Protein AF-A0A1X6WLD9-F1 (afdb_monomer_lite)

Foldseek 3Di:
DQQQPALFLLSLLVVLLVPPPVDPLLNLLSVLLNLLCVVPLC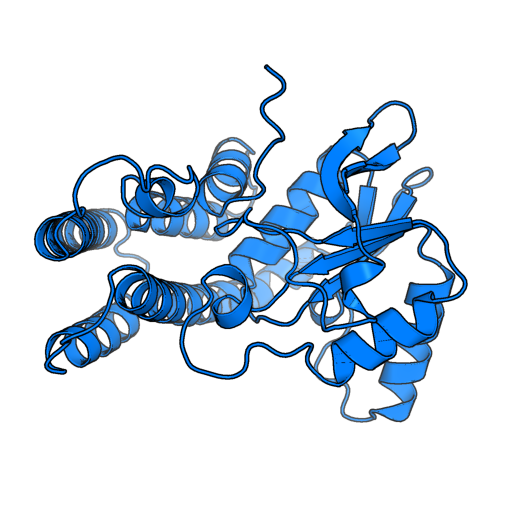VQQVVVVVDPDPDVVNNVVSNVVSVVVSCVVCVVADCPQLVVQVVVLVPPPDPDGSLVVVLSNVVSSQVRSVVSVVVCCVVCVVPCPVQQDQDPPAAEEEEQEDDPRCSSVVSVQVVLVVLSHHYDDCVVHDDPDVDPVVSVVVLLVSLVSHLEYEYEYDSCLLSVHDDDNDRPPVSVVSLVSNVVHQHYAYRRRRDPPDPPPPDPSPVSHFHFRDADSVNNDTDGHD

Structure (mmCIF, N/CA/C/O backbone):
data_AF-A0A1X6WLD9-F1
#
_entry.id   AF-A0A1X6WLD9-F1
#
loop_
_atom_site.group_PDB
_atom_site.id
_atom_site.type_symbol
_atom_site.label_atom_id
_atom_site.label_alt_id
_atom_site.label_comp_id
_atom_site.label_asym_id
_atom_site.label_entity_id
_atom_site.label_seq_id
_atom_site.pdbx_PDB_ins_code
_atom_site.Cartn_x
_atom_site.Cartn_y
_atom_site.Cartn_z
_atom_site.occupancy
_atom_site.B_iso_or_equiv
_atom_site.auth_seq_id
_atom_site.auth_comp_id
_atom_site.auth_asym_id
_atom_site.auth_atom_id
_atom_site.pdbx_PDB_model_num
ATOM 1 N N . MET A 1 1 ? -18.053 -10.495 -17.170 1.00 39.25 1 MET A N 1
ATOM 2 C CA . MET A 1 1 ? -17.352 -11.579 -16.474 1.00 39.25 1 MET A CA 1
ATOM 3 C C . MET A 1 1 ? -15.920 -11.480 -16.943 1.00 39.25 1 MET A C 1
ATOM 5 O O . MET A 1 1 ? -15.678 -11.739 -18.109 1.00 39.25 1 MET A O 1
ATOM 9 N N . ASP A 1 2 ? -15.111 -10.849 -16.103 1.00 34.97 2 ASP A N 1
ATOM 10 C CA . ASP A 1 2 ? -13.647 -10.864 -16.037 1.00 34.97 2 ASP A CA 1
ATOM 11 C C . ASP A 1 2 ? -13.375 -10.009 -14.800 1.00 34.97 2 ASP A C 1
ATOM 13 O O . ASP A 1 2 ? -13.351 -8.776 -14.862 1.00 34.97 2 ASP A O 1
ATOM 17 N N . ASP A 1 3 ? -13.383 -10.674 -13.646 1.00 43.84 3 ASP A N 1
ATOM 18 C CA . ASP A 1 3 ? -13.093 -10.054 -12.360 1.00 43.84 3 ASP A CA 1
ATOM 19 C C . ASP A 1 3 ? -11.607 -9.701 -12.369 1.00 43.84 3 ASP A C 1
ATOM 21 O O . ASP A 1 3 ? -10.757 -10.526 -12.049 1.00 43.84 3 ASP A O 1
ATOM 25 N N . ALA A 1 4 ? -11.285 -8.488 -12.825 1.00 56.94 4 ALA A N 1
ATOM 26 C CA . ALA A 1 4 ? -9.945 -7.941 -12.680 1.00 56.94 4 ALA A CA 1
ATOM 27 C C . ALA A 1 4 ? -9.553 -8.045 -11.202 1.00 56.94 4 ALA A C 1
ATOM 29 O O . ALA A 1 4 ? -10.293 -7.560 -10.337 1.00 56.94 4 ALA A O 1
ATOM 30 N N . GLU A 1 5 ? -8.418 -8.683 -10.910 1.00 66.31 5 GLU A N 1
ATOM 31 C CA . GLU A 1 5 ? -7.946 -8.830 -9.537 1.00 66.31 5 GLU A CA 1
ATOM 32 C C . GLU A 1 5 ? -7.672 -7.439 -8.966 1.00 66.31 5 GLU A C 1
ATOM 34 O O . GLU A 1 5 ? -6.694 -6.763 -9.302 1.00 66.31 5 GLU A O 1
ATOM 39 N N . LYS A 1 6 ? -8.579 -6.969 -8.107 1.00 78.94 6 LYS A N 1
ATOM 40 C CA . LYS A 1 6 ? -8.380 -5.715 -7.396 1.00 78.94 6 LYS A CA 1
ATOM 41 C C . LYS A 1 6 ? -7.266 -5.935 -6.393 1.00 78.94 6 LYS A C 1
ATOM 43 O O . LYS A 1 6 ? -7.397 -6.750 -5.485 1.00 78.94 6 LYS A O 1
ATOM 48 N N . MET A 1 7 ? -6.210 -5.139 -6.511 1.00 89.69 7 MET A N 1
ATOM 49 C CA . MET A 1 7 ? -5.096 -5.110 -5.561 1.00 89.69 7 MET A CA 1
ATOM 50 C C . MET A 1 7 ? -5.521 -4.444 -4.235 1.00 89.69 7 MET A C 1
ATOM 52 O O . MET A 1 7 ? -4.939 -3.439 -3.822 1.00 89.69 7 MET A O 1
ATOM 56 N N . THR A 1 8 ? -6.582 -4.946 -3.594 1.00 91.75 8 THR A N 1
ATOM 57 C CA . THR A 1 8 ? -7.069 -4.496 -2.281 1.00 91.75 8 THR A CA 1
ATOM 58 C C . THR A 1 8 ? -6.087 -4.889 -1.180 1.00 91.75 8 THR A C 1
ATOM 60 O O . THR A 1 8 ? -5.216 -5.746 -1.376 1.00 91.75 8 THR A O 1
ATOM 63 N N . ARG A 1 9 ? -6.211 -4.272 0.003 1.00 93.81 9 ARG A N 1
ATOM 64 C CA . ARG A 1 9 ? -5.417 -4.696 1.165 1.00 93.81 9 ARG A CA 1
ATOM 65 C C . ARG A 1 9 ? -5.783 -6.116 1.560 1.00 93.81 9 ARG A C 1
ATOM 67 O O . ARG A 1 9 ? -4.883 -6.916 1.770 1.00 93.81 9 ARG A O 1
ATOM 74 N N . LEU A 1 10 ? -7.070 -6.448 1.600 1.00 94.31 10 LEU A N 1
ATOM 75 C CA . LEU A 1 10 ? -7.540 -7.789 1.934 1.00 94.31 10 LEU A CA 1
ATOM 76 C C . LEU A 1 10 ? -6.995 -8.854 0.985 1.00 94.31 10 LEU A C 1
ATOM 78 O O . LEU A 1 10 ? -6.517 -9.875 1.471 1.00 94.31 10 LEU A O 1
ATOM 82 N N . PHE A 1 11 ? -6.997 -8.604 -0.328 1.00 93.38 11 PHE A N 1
ATOM 83 C CA . PHE A 1 11 ? -6.429 -9.527 -1.313 1.00 93.38 11 PHE A CA 1
ATOM 84 C C . PHE A 1 11 ? -4.939 -9.769 -1.054 1.00 93.38 11 PHE A C 1
ATOM 86 O O . PHE A 1 11 ? -4.507 -10.909 -0.891 1.00 93.38 11 PHE A O 1
ATOM 93 N N . LEU A 1 12 ? -4.153 -8.694 -0.953 1.00 94.19 12 LEU A N 1
ATOM 94 C CA . LEU A 1 12 ? -2.708 -8.806 -0.762 1.00 94.19 12 LEU A CA 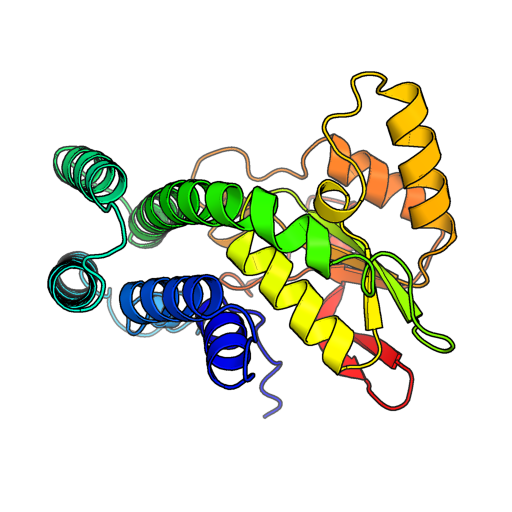1
ATOM 95 C C . LEU A 1 12 ? -2.339 -9.376 0.614 1.00 94.19 12 LEU A C 1
ATOM 97 O O . LEU A 1 12 ? -1.369 -10.121 0.732 1.00 94.19 12 LEU A O 1
ATOM 101 N N . PHE A 1 13 ? -3.094 -9.057 1.665 1.00 95.31 13 PHE A N 1
ATOM 102 C CA . PHE A 1 13 ? -2.838 -9.575 3.009 1.00 95.31 13 PHE A CA 1
ATOM 103 C C . PHE A 1 13 ? -3.230 -11.046 3.125 1.00 95.31 13 PHE A C 1
ATOM 105 O O . PHE A 1 13 ? -2.478 -11.814 3.717 1.00 95.31 13 PHE A O 1
ATOM 112 N N . ASP A 1 14 ? -4.335 -11.469 2.509 1.00 93.94 14 ASP A N 1
ATOM 113 C CA . ASP A 1 14 ? -4.690 -12.887 2.403 1.00 93.94 14 ASP A CA 1
ATOM 114 C C . ASP A 1 14 ? -3.645 -13.665 1.588 1.00 93.94 14 ASP A C 1
ATOM 116 O O . ASP A 1 14 ? -3.174 -14.713 2.031 1.00 93.94 14 ASP A O 1
ATOM 120 N N . PHE A 1 15 ? -3.180 -13.112 0.460 1.00 93.06 15 PHE A N 1
ATOM 121 C CA . PHE A 1 15 ? -2.050 -13.666 -0.292 1.00 93.06 15 PHE A CA 1
ATOM 122 C C . PHE A 1 15 ? -0.818 -13.870 0.604 1.00 93.06 15 PHE A C 1
ATOM 124 O O . PHE A 1 15 ? -0.228 -14.954 0.616 1.00 93.06 15 PHE A O 1
ATOM 131 N N . MET A 1 16 ? -0.458 -12.863 1.404 1.00 92.88 16 MET A N 1
ATOM 132 C CA . MET A 1 16 ? 0.670 -12.955 2.331 1.00 92.88 16 MET A CA 1
ATOM 133 C C . MET A 1 16 ? 0.437 -13.957 3.466 1.00 92.88 16 MET A C 1
ATOM 135 O O . MET A 1 16 ? 1.385 -14.630 3.851 1.00 92.88 16 MET A O 1
ATOM 139 N N . ASN A 1 17 ? -0.789 -14.104 3.971 1.00 90.19 17 ASN A N 1
ATOM 140 C CA . ASN A 1 17 ? -1.122 -15.072 5.024 1.00 90.19 17 ASN A CA 1
ATOM 141 C C . ASN A 1 17 ? -1.107 -16.523 4.521 1.00 90.19 17 ASN A C 1
ATOM 143 O O . ASN A 1 17 ? -0.757 -17.436 5.268 1.00 90.19 17 ASN A O 1
ATOM 147 N N . ARG A 1 18 ? -1.485 -16.753 3.257 1.00 88.94 18 ARG A N 1
ATOM 148 C CA . ARG A 1 18 ? -1.414 -18.078 2.613 1.00 88.94 18 ARG A CA 1
ATOM 149 C C . ARG A 1 18 ? 0.014 -18.460 2.254 1.00 88.94 18 ARG A C 1
ATOM 151 O O . ARG A 1 18 ? 0.359 -19.642 2.230 1.00 88.94 18 ARG A O 1
ATOM 158 N N . ARG A 1 19 ? 0.847 -17.467 1.953 1.00 80.25 19 ARG A N 1
ATOM 159 C CA . ARG A 1 19 ? 2.276 -17.668 1.753 1.00 80.25 19 ARG A CA 1
ATOM 160 C C . ARG A 1 19 ? 2.899 -18.006 3.103 1.00 80.25 19 ARG A C 1
ATOM 162 O O . ARG A 1 19 ? 2.664 -17.328 4.094 1.00 80.25 19 ARG A O 1
ATOM 169 N N . ASN A 1 20 ? 3.722 -19.048 3.150 1.00 64.38 20 ASN A N 1
ATOM 170 C CA . ASN A 1 20 ? 4.448 -19.393 4.368 1.00 64.38 20 ASN A CA 1
ATOM 171 C C . ASN A 1 20 ? 5.572 -18.364 4.592 1.00 64.38 20 ASN A C 1
ATOM 173 O O . ASN A 1 20 ? 6.714 -18.567 4.183 1.00 64.38 20 ASN A O 1
ATOM 177 N N . VAL A 1 21 ? 5.219 -17.191 5.124 1.00 72.50 21 VAL A N 1
ATOM 178 C CA . VAL A 1 21 ? 6.159 -16.104 5.401 1.00 72.50 21 VAL A CA 1
ATOM 179 C C . VAL A 1 21 ? 7.081 -16.564 6.526 1.00 72.50 21 VAL A C 1
ATOM 181 O O . VAL A 1 21 ? 6.651 -16.720 7.663 1.00 72.50 21 VAL A O 1
ATOM 184 N N . ASN A 1 22 ? 8.367 -16.745 6.213 1.00 70.44 22 ASN A N 1
ATOM 185 C CA . ASN A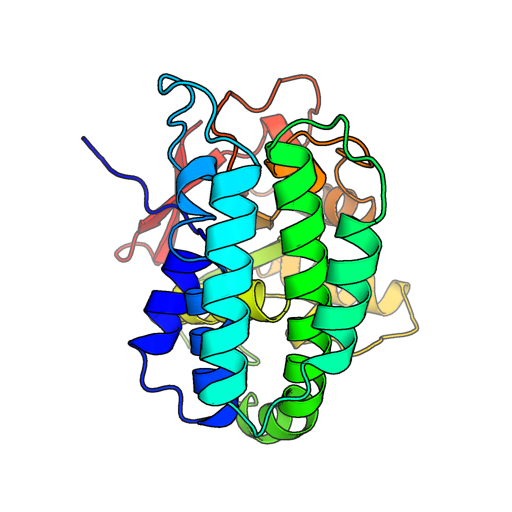 1 22 ? 9.370 -17.256 7.158 1.00 70.44 22 ASN A CA 1
ATOM 186 C C . ASN A 1 22 ? 9.509 -16.411 8.440 1.00 70.44 22 ASN A C 1
ATOM 188 O O . ASN A 1 22 ? 10.006 -16.895 9.452 1.00 70.44 22 ASN A O 1
ATOM 192 N N . ASN A 1 23 ? 9.092 -15.143 8.403 1.00 83.56 23 ASN A N 1
ATOM 193 C CA . ASN A 1 23 ? 9.075 -14.264 9.564 1.00 83.56 23 ASN A CA 1
ATOM 194 C C . ASN A 1 23 ? 7.703 -14.325 10.254 1.00 83.56 23 ASN A C 1
ATOM 196 O O . ASN A 1 23 ? 6.742 -13.702 9.799 1.00 83.56 23 ASN A O 1
ATOM 200 N N . GLU A 1 24 ? 7.636 -15.048 11.374 1.00 87.25 24 GLU A N 1
ATOM 201 C CA . GLU A 1 24 ? 6.406 -15.247 12.151 1.00 87.25 24 GLU A CA 1
ATOM 202 C C . GLU A 1 24 ? 5.768 -13.918 12.589 1.00 87.25 24 GLU A C 1
ATOM 204 O O . GLU A 1 24 ? 4.554 -13.748 12.489 1.00 87.25 24 GLU A O 1
ATOM 209 N N . THR A 1 25 ? 6.561 -12.937 13.031 1.00 90.19 25 THR A N 1
ATOM 210 C CA . THR A 1 25 ? 6.021 -11.638 13.458 1.00 90.19 25 THR A CA 1
ATOM 211 C C . THR A 1 25 ? 5.433 -10.853 12.285 1.00 90.19 25 THR A C 1
ATOM 213 O O . THR A 1 25 ? 4.397 -10.207 12.437 1.00 90.19 25 THR A O 1
ATOM 216 N N . LEU A 1 26 ? 6.043 -10.929 11.099 1.00 90.75 26 LEU A N 1
ATOM 217 C CA . LEU A 1 26 ? 5.488 -10.320 9.891 1.00 90.75 26 LEU A CA 1
ATOM 218 C C . LEU A 1 26 ? 4.185 -11.007 9.462 1.00 90.75 26 LEU A C 1
ATOM 220 O O . LEU A 1 26 ? 3.229 -10.316 9.115 1.00 90.75 26 LEU A O 1
ATOM 224 N N . ALA A 1 27 ? 4.122 -12.340 9.532 1.00 91.31 27 ALA A N 1
ATOM 225 C CA . ALA A 1 27 ? 2.899 -13.096 9.262 1.00 91.31 27 ALA A CA 1
ATOM 226 C C . ALA A 1 27 ? 1.762 -12.676 10.211 1.00 91.31 27 ALA A C 1
ATOM 228 O O . ALA A 1 27 ? 0.661 -12.357 9.765 1.00 91.31 27 ALA A O 1
ATOM 229 N N . LYS A 1 28 ? 2.048 -12.560 11.517 1.00 95.25 28 LYS A N 1
ATOM 230 C CA . LYS A 1 28 ? 1.088 -12.035 12.504 1.00 95.25 28 LYS A CA 1
ATOM 231 C C . LYS A 1 28 ? 0.645 -10.612 12.172 1.00 95.25 28 LYS A C 1
ATOM 233 O O . LYS A 1 28 ? -0.541 -10.314 12.260 1.00 95.25 28 LYS A O 1
ATOM 238 N N . LEU A 1 29 ? 1.560 -9.735 11.749 1.00 95.75 29 LEU A N 1
ATOM 239 C CA . LEU A 1 29 ? 1.220 -8.357 11.384 1.00 95.75 29 LEU A CA 1
ATOM 240 C C . LEU A 1 29 ? 0.249 -8.294 10.190 1.00 95.75 29 LEU A C 1
ATOM 242 O O . LEU A 1 29 ? -0.704 -7.509 10.231 1.00 95.75 29 LEU A O 1
ATOM 246 N N . TYR A 1 30 ? 0.445 -9.130 9.165 1.00 96.19 30 TYR A N 1
ATOM 247 C CA . TYR A 1 30 ? -0.508 -9.271 8.057 1.00 96.19 30 TYR A CA 1
ATOM 248 C C . TYR A 1 30 ? -1.860 -9.797 8.527 1.00 96.19 30 TYR A C 1
ATOM 250 O O . TYR A 1 30 ? -2.893 -9.217 8.189 1.00 96.19 30 TYR A O 1
ATOM 258 N N . GLN A 1 31 ? -1.860 -10.832 9.364 1.00 96.88 31 GLN A N 1
ATOM 259 C CA . GLN A 1 31 ? -3.081 -11.420 9.901 1.00 96.88 31 GLN A CA 1
ATOM 260 C C . GLN A 1 31 ? -3.880 -10.427 10.755 1.00 96.88 31 GLN A C 1
ATOM 262 O O . GLN A 1 31 ? -5.098 -10.331 10.602 1.00 96.88 31 GLN A O 1
ATOM 267 N N . ILE A 1 32 ? -3.217 -9.625 11.594 1.00 98.12 32 ILE A N 1
ATOM 268 C CA . ILE A 1 32 ? -3.868 -8.561 12.371 1.00 98.12 32 ILE A CA 1
ATOM 269 C C . ILE A 1 32 ? -4.522 -7.542 11.433 1.00 98.12 32 ILE A C 1
ATOM 271 O O . ILE A 1 32 ? -5.699 -7.228 11.594 1.00 98.12 32 ILE A O 1
ATOM 275 N N . ASN A 1 33 ? -3.784 -7.035 10.440 1.00 98.25 33 ASN A N 1
ATOM 276 C CA . ASN A 1 33 ? -4.313 -6.034 9.510 1.00 98.25 33 ASN A CA 1
ATOM 277 C C . ASN A 1 33 ? -5.478 -6.574 8.674 1.00 98.25 33 ASN A C 1
ATOM 279 O O . ASN A 1 33 ? -6.453 -5.858 8.467 1.00 98.25 33 ASN A O 1
ATOM 283 N N . TYR A 1 34 ? -5.406 -7.834 8.245 1.00 97.69 34 TYR A N 1
ATOM 284 C CA . TYR A 1 34 ? -6.510 -8.515 7.576 1.00 97.69 34 TYR A CA 1
ATOM 285 C C . TYR A 1 34 ? -7.754 -8.575 8.477 1.00 97.69 34 TYR A C 1
ATOM 287 O O . TYR A 1 34 ? -8.827 -8.128 8.081 1.00 97.69 34 TYR A O 1
ATOM 295 N N . GLN A 1 35 ? -7.611 -9.036 9.726 1.00 97.69 35 GLN A N 1
ATOM 296 C CA . GLN A 1 35 ? -8.731 -9.134 10.672 1.00 97.69 35 GLN A CA 1
ATOM 297 C C . GLN A 1 35 ? -9.338 -7.773 11.045 1.00 97.69 35 GLN A C 1
ATOM 299 O O . GLN A 1 35 ? -10.538 -7.687 11.308 1.00 97.69 35 GLN A O 1
ATOM 304 N N . LEU A 1 36 ? -8.534 -6.707 11.064 1.00 97.88 36 LEU A N 1
ATOM 305 C CA . LEU A 1 36 ? -9.017 -5.345 11.302 1.00 97.88 36 LEU A CA 1
ATOM 306 C C . LEU A 1 36 ? -9.821 -4.770 10.125 1.00 97.88 36 LEU A C 1
ATOM 308 O O . LEU A 1 36 ? -10.564 -3.814 10.339 1.00 97.88 36 LEU A O 1
ATOM 312 N N . LEU A 1 37 ? -9.659 -5.304 8.910 1.00 95.88 37 LEU A N 1
ATOM 313 C CA . LEU A 1 37 ? -10.258 -4.758 7.686 1.00 95.88 37 LEU A CA 1
ATOM 314 C C . LEU A 1 37 ? -11.355 -5.632 7.076 1.00 95.88 37 LEU A C 1
ATOM 316 O O . LEU A 1 37 ? -12.154 -5.108 6.302 1.00 95.88 37 LEU A O 1
ATOM 320 N N . VAL A 1 38 ? -11.400 -6.927 7.399 1.00 93.69 38 VAL A N 1
ATOM 321 C CA . VAL A 1 38 ? -12.399 -7.850 6.844 1.00 93.69 38 VAL A CA 1
ATOM 322 C C . VAL A 1 38 ? -13.809 -7.454 7.287 1.00 93.69 38 VAL A C 1
ATOM 324 O O . VAL A 1 38 ? -14.048 -7.153 8.460 1.00 93.69 38 VAL A O 1
ATOM 327 N N . GLY A 1 39 ? -14.744 -7.424 6.341 1.00 89.62 39 GLY A N 1
ATOM 328 C CA . GLY A 1 39 ? -16.092 -6.883 6.530 1.00 89.62 39 GLY A CA 1
ATOM 329 C C . GLY A 1 39 ? -16.168 -5.350 6.552 1.00 89.62 39 GLY A C 1
ATOM 330 O O . GLY A 1 39 ? -17.245 -4.808 6.801 1.00 89.62 39 GLY A O 1
ATOM 331 N N . ILE A 1 40 ? -15.055 -4.646 6.310 1.00 91.19 40 ILE A N 1
ATOM 332 C CA . ILE A 1 40 ? -14.994 -3.180 6.229 1.00 91.19 40 ILE A CA 1
ATOM 333 C C . ILE A 1 40 ? -14.523 -2.736 4.847 1.00 91.19 40 ILE A C 1
ATOM 335 O O . ILE A 1 40 ? -15.204 -1.931 4.216 1.00 91.19 40 ILE A O 1
ATOM 339 N N . GLU A 1 41 ? -13.361 -3.199 4.377 1.00 90.94 41 GLU A N 1
ATOM 340 C CA . GLU A 1 41 ? -12.779 -2.731 3.109 1.00 90.94 41 GLU A CA 1
ATOM 341 C C . GLU A 1 41 ? -13.667 -3.076 1.900 1.00 90.94 41 GLU A C 1
ATOM 343 O O . GLU A 1 41 ? -13.796 -2.258 0.986 1.00 90.94 41 GLU A O 1
ATOM 348 N N . GLU A 1 42 ? -14.337 -4.227 1.933 1.00 87.12 42 GLU A N 1
ATOM 349 C CA . GLU A 1 42 ? -15.217 -4.748 0.878 1.00 87.12 42 GLU A CA 1
ATOM 350 C C . GLU A 1 42 ? -16.374 -3.788 0.568 1.00 87.12 42 GLU A C 1
ATOM 352 O O . GLU A 1 42 ? -16.740 -3.579 -0.590 1.00 87.12 42 GLU A O 1
ATOM 357 N N . VAL A 1 43 ? -16.887 -3.107 1.603 1.00 83.94 43 VAL A N 1
ATOM 358 C CA . VAL A 1 43 ? -17.929 -2.072 1.480 1.00 83.94 43 VAL A CA 1
ATOM 359 C C . VAL A 1 43 ? -17.479 -0.942 0.544 1.00 83.94 43 VAL A C 1
ATOM 361 O O . VAL A 1 43 ? -18.303 -0.303 -0.116 1.00 83.94 43 VAL A O 1
ATOM 364 N N . PHE A 1 44 ? -16.170 -0.687 0.469 1.00 81.56 44 PHE A N 1
ATOM 365 C CA . PHE A 1 44 ? -15.581 0.393 -0.319 1.00 81.56 44 PHE A CA 1
ATOM 366 C C . PHE A 1 44 ? -14.949 -0.073 -1.635 1.00 81.56 44 PHE A C 1
ATOM 368 O O . PHE A 1 44 ? -14.868 0.744 -2.553 1.00 81.56 44 PHE A O 1
ATOM 375 N N . SER A 1 45 ? -14.497 -1.327 -1.753 1.00 75.88 45 SER A N 1
ATOM 376 C CA . SER A 1 45 ? -13.837 -1.835 -2.967 1.00 75.88 45 SER A CA 1
ATOM 377 C C . SER A 1 45 ? -14.810 -2.267 -4.060 1.00 75.88 45 SER A C 1
ATOM 379 O O . SER A 1 45 ? -14.499 -2.116 -5.239 1.00 75.88 45 SER A O 1
ATOM 381 N N . ASP A 1 46 ? -15.996 -2.768 -3.714 1.00 65.19 46 ASP A N 1
ATOM 382 C CA . ASP A 1 46 ? -16.862 -3.469 -4.677 1.00 65.19 46 ASP A CA 1
ATOM 383 C C . ASP A 1 46 ? -17.871 -2.576 -5.396 1.00 65.19 46 ASP A C 1
ATOM 385 O O . ASP A 1 46 ? -18.784 -3.067 -6.055 1.00 65.19 46 ASP A O 1
ATOM 389 N N . ASN A 1 47 ? -17.713 -1.249 -5.308 1.00 53.88 47 ASN A N 1
ATOM 390 C CA . ASN A 1 47 ? -18.634 -0.296 -5.932 1.00 53.88 47 ASN A CA 1
ATOM 391 C C . ASN A 1 47 ? -20.118 -0.596 -5.618 1.00 53.88 47 ASN A C 1
ATOM 393 O O . ASN A 1 47 ? -21.013 -0.195 -6.363 1.00 53.88 47 ASN A O 1
ATOM 397 N N . LEU A 1 48 ? -20.398 -1.236 -4.474 1.00 45.22 48 LEU A N 1
ATOM 398 C CA . LEU A 1 48 ? -21.732 -1.596 -3.978 1.00 45.22 48 LEU A CA 1
ATOM 399 C C . LEU A 1 48 ? -22.582 -0.368 -3.588 1.00 45.22 48 LEU A C 1
ATOM 401 O O . LEU A 1 48 ? -23.538 -0.484 -2.831 1.00 45.22 48 LEU A O 1
ATOM 405 N N . PHE A 1 49 ? -22.319 0.810 -4.164 1.00 45.53 49 PHE A N 1
ATOM 406 C CA . PHE A 1 49 ? -23.068 2.059 -3.982 1.00 45.53 49 PHE A CA 1
ATOM 407 C C . PHE A 1 49 ? -24.528 2.003 -4.474 1.00 45.53 49 PHE A C 1
ATOM 409 O O . PHE A 1 49 ? -25.219 3.020 -4.445 1.00 45.53 49 PHE A O 1
ATOM 416 N N . ILE A 1 50 ? -25.013 0.831 -4.896 1.00 44.31 50 ILE A N 1
ATOM 417 C CA . ILE A 1 50 ? -26.437 0.561 -5.133 1.00 44.31 50 ILE A CA 1
ATOM 418 C C . ILE A 1 50 ? -27.135 0.071 -3.844 1.00 44.31 50 ILE A C 1
ATOM 420 O O . ILE A 1 50 ? -28.355 0.185 -3.738 1.00 44.31 50 ILE A O 1
ATOM 424 N N . TYR A 1 51 ? -26.398 -0.395 -2.828 1.00 37.84 51 TYR A N 1
ATOM 425 C CA . TYR A 1 51 ? -26.974 -0.756 -1.531 1.00 37.84 51 TYR A CA 1
ATOM 426 C C . TYR A 1 51 ? -27.068 0.460 -0.593 1.00 37.84 51 TYR A C 1
ATOM 428 O O . TYR A 1 51 ? -26.176 1.315 -0.577 1.00 37.84 51 TYR A O 1
ATOM 436 N N . PRO A 1 52 ? -28.174 0.587 0.166 1.00 43.84 52 PRO A N 1
ATOM 437 C CA . PRO A 1 52 ? -28.422 1.733 1.025 1.00 43.84 52 PRO A CA 1
ATOM 438 C C . PRO A 1 52 ? -27.297 1.839 2.052 1.00 43.84 52 PRO A C 1
ATOM 440 O O . PRO A 1 52 ? -26.927 0.832 2.642 1.00 43.84 52 PRO A O 1
ATOM 443 N N . LYS A 1 53 ? -26.755 3.057 2.209 1.00 51.72 53 LYS A N 1
ATOM 444 C CA . LYS A 1 53 ? -25.873 3.518 3.295 1.00 51.72 53 LYS A CA 1
ATOM 445 C C . LYS A 1 53 ? -25.559 2.423 4.325 1.00 51.72 53 LYS A C 1
ATOM 447 O O . LYS A 1 53 ? -26.329 2.263 5.266 1.00 51.72 53 LYS A O 1
ATOM 452 N N . TYR A 1 54 ? -24.422 1.737 4.182 1.00 57.94 54 TYR A N 1
ATOM 453 C CA . TYR A 1 54 ? -23.803 1.081 5.337 1.00 57.94 54 TYR A CA 1
ATOM 454 C C . TYR A 1 54 ? -23.753 2.132 6.443 1.00 57.94 54 TYR A C 1
ATOM 456 O O . TYR A 1 54 ? -23.214 3.222 6.225 1.00 57.94 54 TYR A O 1
ATOM 464 N N . GLU A 1 55 ? -24.416 1.903 7.566 1.00 66.81 55 GLU A N 1
ATOM 465 C CA . GLU A 1 55 ? -24.401 2.903 8.621 1.00 66.81 55 GLU A CA 1
ATOM 466 C C . GLU A 1 55 ? -22.993 2.936 9.218 1.00 66.81 55 GLU A C 1
ATOM 468 O O . GLU A 1 55 ? -22.369 1.892 9.413 1.00 66.81 55 GLU A O 1
ATOM 473 N N . ASP A 1 56 ? -22.466 4.129 9.521 1.00 70.25 56 ASP A N 1
ATOM 474 C CA . ASP A 1 56 ? -21.151 4.245 10.167 1.00 70.25 56 ASP A CA 1
ATOM 475 C C . ASP A 1 56 ? -21.079 3.358 11.425 1.00 70.25 56 ASP A C 1
ATOM 477 O O . ASP A 1 56 ? -20.026 2.800 11.732 1.00 70.25 56 ASP A O 1
ATOM 481 N N . SER A 1 57 ? -22.215 3.179 12.115 1.00 78.12 57 SER A N 1
ATOM 482 C CA . SER A 1 57 ? -22.400 2.297 13.272 1.00 78.12 57 SER A CA 1
ATOM 483 C C . SER A 1 57 ? -21.950 0.854 13.017 1.00 78.12 57 SER A C 1
ATOM 485 O O . SER A 1 57 ? -21.320 0.267 13.895 1.00 78.12 57 SER A O 1
ATOM 487 N N . GLU A 1 58 ? -22.194 0.294 11.831 1.00 83.56 58 GLU A N 1
ATOM 488 C CA . GLU A 1 58 ? -21.809 -1.077 11.480 1.00 83.56 58 GLU A CA 1
ATOM 489 C C . GLU A 1 58 ? -20.302 -1.199 11.251 1.00 83.56 58 GLU A C 1
ATOM 491 O O . GLU A 1 58 ? -19.678 -2.145 11.737 1.00 83.56 58 GLU A O 1
ATOM 496 N N . ILE A 1 59 ? -19.692 -0.217 10.577 1.00 85.88 59 ILE A N 1
ATOM 497 C CA . ILE A 1 59 ? -18.236 -0.177 10.367 1.00 85.88 59 ILE A CA 1
ATOM 498 C C . ILE A 1 59 ? -17.522 -0.024 11.713 1.00 85.88 59 ILE A C 1
ATOM 500 O O . ILE A 1 59 ? -16.561 -0.739 11.996 1.00 85.88 59 ILE A O 1
ATOM 504 N N . ILE A 1 60 ? -18.007 0.892 12.554 1.00 89.38 60 ILE A N 1
ATOM 505 C CA . ILE A 1 60 ? -17.498 1.125 13.910 1.00 89.38 60 ILE A CA 1
ATOM 506 C C . ILE A 1 60 ? -17.582 -0.161 14.729 1.00 89.38 60 ILE A C 1
ATOM 508 O O . ILE A 1 60 ? -16.578 -0.593 15.290 1.00 89.38 60 ILE A O 1
ATOM 512 N N . PHE A 1 61 ? -18.762 -0.782 14.778 1.00 90.94 61 PHE A N 1
ATOM 513 C CA . PHE A 1 61 ? -18.984 -2.001 15.547 1.00 90.94 61 PHE A CA 1
ATOM 514 C C . PHE A 1 61 ? -18.082 -3.142 15.066 1.00 90.94 61 PHE A C 1
ATOM 516 O O . PHE A 1 61 ? -17.463 -3.829 15.881 1.00 90.94 61 PHE A O 1
ATOM 523 N N . THR A 1 62 ? -17.965 -3.315 13.747 1.00 93.12 62 THR A N 1
ATOM 524 C CA . THR A 1 62 ? -17.101 -4.334 13.136 1.00 93.12 62 THR A CA 1
ATOM 525 C C . THR A 1 62 ? -15.643 -4.099 13.514 1.00 93.12 62 THR A C 1
ATOM 527 O O . THR A 1 62 ? -14.984 -5.016 14.004 1.00 93.12 62 THR A O 1
ATOM 530 N N . PHE A 1 6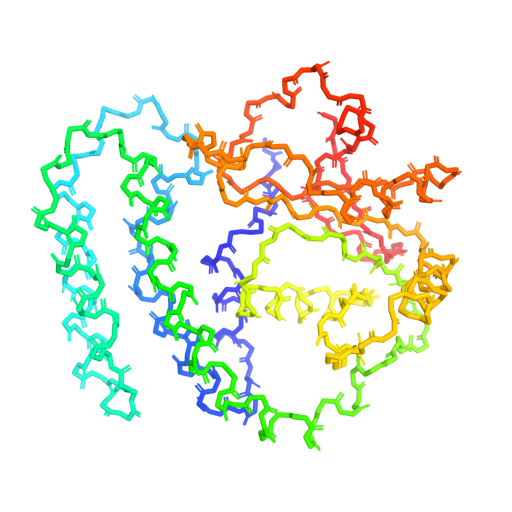3 ? -15.158 -2.860 13.389 1.00 95.06 63 PHE A N 1
ATOM 531 C CA . PHE A 1 63 ? -13.788 -2.515 13.751 1.00 95.06 63 PHE A CA 1
ATOM 532 C C . PHE A 1 63 ? -13.509 -2.723 15.244 1.00 95.06 63 PHE A C 1
ATOM 534 O O . PHE A 1 63 ? -12.502 -3.329 15.594 1.00 95.06 63 PHE A O 1
ATOM 541 N N . GLU A 1 64 ? -14.388 -2.264 16.138 1.00 95.69 64 GLU A N 1
ATOM 542 C CA . GLU A 1 64 ? -14.206 -2.387 17.594 1.00 95.69 64 GLU A CA 1
ATOM 543 C C . GLU A 1 64 ? -14.235 -3.846 18.064 1.00 95.69 64 GLU A C 1
ATOM 545 O O . GLU A 1 64 ? -13.440 -4.249 18.925 1.00 95.69 64 GLU A O 1
ATOM 550 N N . LYS A 1 65 ? -15.098 -4.666 17.455 1.00 97.19 65 LYS A N 1
ATOM 551 C CA . LYS A 1 65 ? -15.129 -6.112 17.684 1.00 97.19 65 LYS A CA 1
ATOM 552 C C . LYS A 1 65 ? -13.828 -6.771 17.222 1.00 97.19 65 LYS A C 1
ATOM 554 O O . LYS A 1 65 ? -13.231 -7.530 17.990 1.00 97.19 65 LYS A O 1
ATOM 559 N N . SER A 1 66 ? -13.370 -6.469 16.006 1.00 97.75 66 SER A N 1
ATOM 560 C CA . SER A 1 66 ? -12.106 -6.993 15.479 1.00 97.75 66 SER A CA 1
ATOM 561 C C . SER A 1 66 ? -10.912 -6.536 16.310 1.00 97.75 66 SER A C 1
ATOM 563 O O . SER A 1 66 ? -10.058 -7.355 16.636 1.00 97.75 66 SER A O 1
ATOM 565 N N . LEU A 1 67 ? -10.878 -5.267 16.727 1.00 97.88 67 LEU A N 1
ATOM 566 C CA . LEU A 1 67 ? -9.817 -4.706 17.558 1.00 97.88 67 LEU A CA 1
ATOM 567 C C . LEU A 1 67 ? -9.724 -5.415 18.914 1.00 97.88 67 LEU A C 1
ATOM 569 O O . LEU A 1 67 ? -8.632 -5.792 19.333 1.00 97.88 67 LEU A O 1
ATOM 573 N N . THR A 1 68 ? -10.859 -5.639 19.582 1.00 98.00 68 THR A N 1
ATOM 574 C CA . THR A 1 68 ? -10.904 -6.409 20.836 1.00 98.00 68 THR A CA 1
ATOM 575 C C . THR A 1 68 ? -10.317 -7.805 20.637 1.00 98.00 68 THR A C 1
ATOM 577 O O . THR A 1 68 ? -9.418 -8.205 21.376 1.00 98.00 68 THR A O 1
ATOM 580 N N . LYS A 1 69 ? -10.749 -8.509 19.584 1.00 98.00 69 LYS A N 1
ATOM 581 C CA . LYS A 1 69 ? -10.277 -9.862 19.274 1.00 98.00 69 LYS A CA 1
ATOM 582 C C . LYS A 1 69 ? -8.769 -9.908 19.001 1.00 98.00 69 LYS A C 1
ATOM 584 O O . LYS A 1 69 ? -8.067 -10.706 19.618 1.00 98.00 69 LYS A O 1
ATOM 589 N N . VAL A 1 70 ? -8.249 -9.056 18.111 1.00 97.88 70 VAL A N 1
ATOM 590 C CA . VAL A 1 70 ? -6.815 -9.089 17.763 1.00 97.88 70 VAL A CA 1
ATOM 591 C C . VAL A 1 70 ? -5.934 -8.717 18.953 1.00 97.88 70 VAL A C 1
ATOM 593 O O . VAL A 1 70 ? -4.848 -9.263 19.094 1.00 97.88 70 VAL A O 1
ATOM 596 N N . LYS A 1 71 ? -6.394 -7.845 19.857 1.00 97.44 71 LYS A N 1
ATOM 597 C CA . LYS A 1 71 ? -5.654 -7.533 21.089 1.00 97.44 71 LYS A CA 1
ATOM 598 C C . LYS A 1 71 ? -5.550 -8.733 22.028 1.00 97.44 71 LYS A C 1
ATOM 600 O O . LYS A 1 71 ? -4.525 -8.914 22.682 1.00 97.44 71 LYS A O 1
ATOM 605 N N . GLU A 1 72 ? -6.611 -9.528 22.128 1.00 96.88 72 GLU A N 1
ATOM 606 C CA . GLU A 1 72 ? -6.618 -10.742 22.947 1.00 96.88 72 GLU A CA 1
ATOM 607 C C . GLU A 1 72 ? -5.732 -11.842 22.349 1.00 96.88 72 GLU A C 1
ATOM 609 O O . GLU A 1 72 ? -5.035 -12.533 23.096 1.00 96.88 72 GLU A O 1
ATOM 614 N N . GLU A 1 73 ? -5.741 -11.975 21.021 1.00 97.75 73 GLU A N 1
ATOM 615 C CA . GLU A 1 73 ? -5.003 -12.995 20.266 1.00 97.75 73 GLU A CA 1
ATOM 616 C C . GLU A 1 73 ? -3.502 -12.662 20.133 1.00 97.75 73 GLU A C 1
ATOM 618 O O . GLU A 1 73 ? -2.660 -13.541 20.316 1.00 97.75 73 GLU A O 1
ATOM 623 N N . TYR A 1 74 ? -3.151 -11.391 19.902 1.00 96.56 74 TYR A N 1
ATOM 624 C CA . TYR A 1 74 ? -1.792 -10.927 19.575 1.00 96.56 74 TYR A CA 1
ATOM 625 C C . TYR A 1 74 ? -1.207 -10.010 20.658 1.00 96.56 74 TYR A C 1
ATOM 627 O O . TYR A 1 74 ? -0.877 -8.846 20.423 1.00 96.56 74 TYR A O 1
ATOM 635 N N . LYS A 1 75 ? -1.079 -10.536 21.880 1.00 94.00 75 LYS A N 1
ATOM 636 C CA . LYS A 1 75 ? -0.615 -9.782 23.066 1.00 94.00 75 LYS A CA 1
ATOM 637 C C . LYS A 1 75 ? 0.825 -9.263 22.968 1.00 94.00 75 LYS A C 1
ATOM 639 O O . LYS A 1 75 ? 1.226 -8.421 23.766 1.00 94.00 75 LYS A O 1
ATOM 644 N N . ASP A 1 76 ? 1.604 -9.786 22.029 1.00 92.62 76 ASP A N 1
ATOM 645 C CA . ASP A 1 76 ? 2.971 -9.373 21.713 1.00 92.62 76 ASP A CA 1
ATOM 646 C C . ASP A 1 76 ? 3.041 -8.044 20.939 1.00 92.62 76 ASP A C 1
ATOM 648 O O . ASP A 1 76 ? 4.111 -7.435 20.858 1.00 92.62 76 ASP A O 1
ATOM 652 N N . PHE A 1 77 ? 1.914 -7.546 20.423 1.00 95.00 77 PHE A N 1
ATOM 653 C CA . PHE A 1 77 ? 1.836 -6.264 19.729 1.00 95.00 77 PHE A CA 1
ATOM 654 C C . PHE A 1 77 ? 1.331 -5.141 20.643 1.00 95.00 77 PHE A C 1
ATOM 656 O O . PHE A 1 77 ? 0.340 -5.271 21.358 1.00 95.00 77 PHE A O 1
ATOM 663 N N . ASP A 1 78 ? 1.986 -3.979 20.569 1.00 94.69 78 ASP A N 1
ATOM 664 C CA . ASP A 1 78 ? 1.523 -2.769 21.252 1.00 94.69 78 ASP A CA 1
ATOM 665 C C . ASP A 1 78 ? 0.455 -2.045 20.419 1.00 94.69 78 ASP A C 1
ATOM 667 O O . ASP A 1 78 ? 0.757 -1.439 19.384 1.00 94.69 78 ASP A O 1
ATOM 671 N N . PHE A 1 79 ? -0.791 -2.083 20.891 1.00 97.06 79 PHE A N 1
ATOM 672 C CA . PHE A 1 79 ? -1.943 -1.416 20.277 1.00 97.06 79 PHE A CA 1
ATOM 673 C C . PHE A 1 79 ? -2.214 -0.011 20.831 1.00 97.06 79 PHE A C 1
ATOM 675 O O . PHE A 1 79 ? -3.069 0.692 20.293 1.00 97.06 79 PHE A O 1
ATOM 682 N N . SER A 1 80 ? -1.465 0.453 21.838 1.00 95.12 80 SER A N 1
ATOM 683 C CA . SER A 1 80 ? -1.772 1.686 22.582 1.00 95.12 80 SER A CA 1
ATOM 684 C C . SER A 1 80 ? -1.910 2.911 21.673 1.00 95.12 80 SER A C 1
ATOM 686 O O . SER A 1 80 ? -2.811 3.735 21.843 1.00 95.12 80 SER A O 1
ATOM 688 N N . ASN A 1 81 ? -1.035 3.038 20.668 1.00 94.88 81 ASN A N 1
ATOM 689 C CA . ASN A 1 81 ? -1.097 4.153 19.720 1.00 94.88 81 ASN A CA 1
ATOM 690 C C . ASN A 1 81 ? -2.300 4.050 18.765 1.00 94.88 81 ASN A C 1
ATOM 692 O O . ASN A 1 81 ? -2.912 5.068 18.440 1.00 94.88 81 ASN A O 1
ATOM 696 N N . LEU A 1 82 ? -2.657 2.837 18.333 1.00 96.94 82 LEU A N 1
ATOM 697 C CA . LEU A 1 82 ? -3.837 2.609 17.498 1.00 96.94 82 LEU A CA 1
ATOM 698 C C . LEU A 1 82 ? -5.103 2.985 18.272 1.00 96.94 82 LEU A C 1
ATOM 700 O O . LEU A 1 82 ? -5.898 3.782 17.779 1.00 96.94 82 LEU A O 1
ATOM 704 N N . GLU A 1 83 ? -5.240 2.508 19.511 1.00 96.62 83 GLU A N 1
ATOM 705 C CA . GLU A 1 83 ? -6.389 2.801 20.377 1.00 96.62 83 GLU A CA 1
ATOM 706 C C . GLU A 1 83 ? -6.521 4.289 20.689 1.00 96.62 83 GLU A C 1
ATOM 708 O O . GLU A 1 83 ? -7.610 4.858 20.589 1.00 96.62 83 GLU A O 1
ATOM 713 N N . LYS A 1 84 ? -5.406 4.945 21.024 1.00 96.38 84 LYS A N 1
ATOM 714 C CA . LYS A 1 84 ? -5.378 6.383 21.304 1.00 96.38 84 LYS A CA 1
ATOM 715 C C . LYS A 1 84 ? -5.840 7.201 20.098 1.00 96.38 84 LYS A C 1
ATOM 717 O O . LYS A 1 84 ? -6.669 8.099 20.248 1.00 96.38 84 LYS A O 1
ATOM 722 N N . ASN A 1 85 ? -5.314 6.907 18.908 1.00 95.44 85 ASN A N 1
ATOM 723 C CA . ASN A 1 85 ? -5.664 7.649 17.695 1.00 95.44 85 ASN A CA 1
ATOM 724 C C . ASN A 1 85 ? -7.092 7.341 17.234 1.00 95.44 85 ASN A C 1
ATOM 726 O O . ASN A 1 85 ? -7.802 8.260 16.823 1.00 95.44 85 ASN A O 1
ATOM 730 N N . TYR A 1 86 ? -7.534 6.089 17.366 1.00 94.56 86 TYR A N 1
ATOM 731 C CA . TYR A 1 86 ? -8.917 5.696 17.111 1.00 94.56 86 TYR A CA 1
ATOM 732 C C . TYR A 1 86 ? -9.888 6.413 18.057 1.00 94.56 86 TYR A C 1
ATOM 734 O O . TYR A 1 86 ? -10.823 7.059 17.594 1.00 94.56 86 TYR A O 1
ATOM 742 N N . SER A 1 87 ? -9.625 6.413 19.366 1.00 92.56 87 SER A N 1
ATOM 743 C CA . SER A 1 87 ? -10.470 7.097 20.358 1.00 92.56 87 SER A CA 1
ATOM 744 C C . SER A 1 87 ? -10.555 8.599 20.090 1.00 92.56 87 SER A C 1
ATOM 746 O O . SER A 1 87 ? -11.633 9.186 20.157 1.00 92.56 87 SER A O 1
ATOM 748 N N . LYS A 1 88 ? -9.430 9.224 19.714 1.00 92.25 88 LYS A N 1
ATOM 749 C CA . LYS A 1 88 ? -9.409 10.630 19.298 1.00 92.25 88 LYS A CA 1
ATOM 750 C C . LYS A 1 88 ? -10.292 10.864 18.071 1.00 92.25 88 LYS A C 1
ATOM 752 O O . LYS A 1 88 ? -11.089 11.791 18.082 1.00 92.25 88 LYS A O 1
ATOM 757 N N . MET A 1 89 ? -10.181 10.015 17.047 1.00 89.88 89 MET A N 1
ATOM 758 C CA . MET A 1 89 ? -11.036 10.086 15.859 1.00 89.88 89 MET A CA 1
ATOM 759 C C . MET A 1 89 ? -12.521 9.943 16.219 1.00 89.88 89 MET A C 1
ATOM 761 O O . MET A 1 89 ? -13.342 10.658 15.658 1.00 89.88 89 MET A O 1
ATOM 765 N N . ARG A 1 90 ? -12.870 9.049 17.151 1.00 86.62 90 ARG A N 1
ATOM 766 C CA . ARG A 1 90 ? -14.256 8.826 17.601 1.00 86.62 90 ARG A CA 1
ATOM 767 C C . ARG A 1 90 ? -14.827 9.995 18.405 1.00 86.62 90 ARG A C 1
ATOM 769 O O . ARG A 1 90 ? -16.030 10.218 18.345 1.00 86.62 90 ARG A O 1
ATOM 776 N N . GLY A 1 91 ? -13.983 10.718 19.142 1.00 80.12 91 GLY A N 1
ATOM 777 C CA . GLY A 1 91 ? -14.376 11.901 19.914 1.00 80.12 91 GLY A CA 1
ATOM 778 C C . GLY A 1 91 ? -14.574 13.169 19.076 1.00 80.12 91 GLY A C 1
ATOM 779 O O . GLY A 1 91 ? -15.149 14.137 19.566 1.00 80.12 91 GLY A O 1
ATOM 780 N N . GLU A 1 92 ? -14.111 13.189 17.824 1.00 79.50 92 GLU A N 1
ATOM 781 C CA . GLU A 1 92 ? -14.446 14.250 16.873 1.00 79.50 92 GLU A CA 1
ATOM 782 C C . GLU A 1 92 ? -15.901 14.033 16.402 1.00 79.50 92 GLU A C 1
ATOM 784 O O . GLU A 1 92 ? -16.249 12.936 15.974 1.00 79.50 92 GLU A O 1
ATOM 789 N N . GLU A 1 93 ? -16.780 15.044 16.479 1.00 58.00 93 GLU A N 1
ATOM 790 C CA . GLU A 1 93 ? -18.149 14.952 15.935 1.00 58.00 93 GLU A CA 1
ATOM 791 C C . GLU A 1 93 ? -18.097 14.757 14.408 1.00 58.00 93 GLU A C 1
ATOM 793 O O . GLU A 1 93 ? -17.997 15.706 13.626 1.00 58.00 93 GLU A O 1
ATOM 798 N N . ILE A 1 94 ? -18.131 13.506 13.953 1.00 57.34 94 ILE A N 1
ATOM 799 C CA . ILE A 1 94 ? -18.028 13.170 12.533 1.00 57.34 94 ILE A CA 1
ATOM 800 C C . ILE A 1 94 ? -19.422 13.297 11.892 1.00 57.34 94 ILE A C 1
ATOM 802 O O . ILE A 1 94 ? -20.173 12.336 11.788 1.00 57.34 94 ILE A O 1
ATOM 806 N N . LYS A 1 95 ? -19.774 14.500 11.410 1.00 55.19 95 LYS A N 1
ATOM 807 C CA . LYS A 1 95 ? -20.769 14.679 10.327 1.00 55.19 95 LYS A CA 1
ATOM 808 C C . LYS A 1 95 ? -20.086 14.454 8.978 1.00 55.19 95 LYS A C 1
ATOM 810 O O . LYS A 1 95 ? -19.885 15.409 8.225 1.00 55.19 95 LYS A O 1
ATOM 815 N N . ILE A 1 96 ? -19.614 13.245 8.692 1.00 61.28 96 ILE A N 1
ATOM 816 C CA . ILE A 1 96 ? -18.783 13.026 7.501 1.00 61.28 96 ILE A CA 1
ATOM 817 C C . ILE A 1 96 ? -19.221 11.771 6.758 1.00 61.28 96 ILE A C 1
ATOM 819 O O . ILE A 1 96 ? -19.825 10.882 7.333 1.00 61.28 96 ILE A O 1
ATOM 823 N N . SER A 1 97 ? -18.982 11.736 5.447 1.00 73.56 97 SER A N 1
ATOM 824 C CA . SER A 1 97 ? -19.298 10.577 4.618 1.00 73.56 97 SER A CA 1
ATOM 825 C C . SER A 1 97 ? -18.497 9.344 5.045 1.00 73.56 97 SER A C 1
ATOM 827 O O . SER A 1 97 ? -17.331 9.464 5.432 1.00 73.56 97 SER A O 1
ATOM 829 N N . ASN A 1 98 ? -19.070 8.155 4.850 1.00 79.06 98 ASN A N 1
ATOM 830 C CA . ASN A 1 98 ? -18.431 6.872 5.162 1.00 79.06 98 ASN A CA 1
ATOM 831 C C . ASN A 1 98 ? -17.023 6.750 4.549 1.00 79.06 98 ASN A C 1
ATOM 833 O O . ASN A 1 98 ? -16.105 6.236 5.179 1.00 79.06 98 ASN A O 1
ATOM 837 N N . LYS A 1 99 ? -16.808 7.290 3.334 1.00 81.19 99 LYS A N 1
ATOM 838 C CA . LYS A 1 99 ? -15.485 7.305 2.671 1.00 81.19 99 LYS A CA 1
ATOM 839 C C . LYS A 1 99 ? -14.436 8.064 3.477 1.00 81.19 99 LYS A C 1
ATOM 841 O O . LYS A 1 99 ? -13.267 7.688 3.496 1.00 81.19 99 LYS A O 1
ATOM 846 N N . TYR A 1 100 ? -14.832 9.155 4.123 1.00 82.62 100 TYR A N 1
ATOM 847 C CA . TYR A 1 100 ? -13.925 9.932 4.953 1.00 82.62 100 TYR A CA 1
ATOM 848 C C . TYR A 1 100 ? -13.634 9.234 6.278 1.00 82.62 100 TYR A C 1
ATOM 850 O O . TYR A 1 100 ? -12.475 9.218 6.697 1.00 82.62 100 TYR A O 1
ATOM 858 N N . PHE A 1 101 ? -14.657 8.647 6.909 1.00 85.62 101 PHE A N 1
ATOM 859 C CA . PHE A 1 101 ? -14.470 7.818 8.098 1.00 85.62 101 PHE A CA 1
ATOM 860 C C . PHE A 1 101 ? -13.479 6.685 7.804 1.00 85.62 101 PHE A C 1
ATOM 862 O O . PHE A 1 101 ? -12.452 6.578 8.472 1.00 85.62 101 PHE A O 1
ATOM 869 N N . PHE A 1 102 ? -13.712 5.931 6.728 1.00 88.62 102 PHE A N 1
ATOM 870 C CA . PHE A 1 102 ? -12.834 4.850 6.292 1.00 88.62 102 PHE A CA 1
ATOM 871 C C . PHE A 1 102 ? -11.413 5.326 5.972 1.00 88.62 102 PHE A C 1
ATOM 873 O O . PHE A 1 102 ? -10.449 4.737 6.449 1.00 88.62 102 PHE A O 1
ATOM 880 N N . ASN A 1 103 ? -11.248 6.445 5.256 1.00 89.69 103 ASN A N 1
ATOM 881 C CA . ASN A 1 103 ? -9.923 7.019 4.994 1.00 89.69 103 ASN A CA 1
ATOM 882 C C . ASN A 1 103 ? -9.172 7.387 6.286 1.00 89.69 103 ASN A C 1
ATOM 884 O O . ASN A 1 103 ? -7.959 7.187 6.374 1.00 89.69 103 ASN A O 1
ATOM 888 N N . LYS A 1 104 ? -9.861 7.945 7.292 1.00 90.75 104 LYS A N 1
ATOM 889 C CA . LYS A 1 104 ? -9.247 8.231 8.598 1.00 90.75 104 LYS A CA 1
ATOM 890 C C . LYS A 1 104 ? -8.877 6.941 9.329 1.00 90.75 104 LYS A C 1
ATOM 892 O O . LYS A 1 104 ? -7.753 6.844 9.815 1.00 90.75 104 LYS A O 1
ATOM 897 N N . LEU A 1 105 ? -9.781 5.963 9.358 1.00 93.12 105 LEU A N 1
ATOM 898 C CA . LEU A 1 105 ? -9.551 4.666 9.986 1.00 93.12 105 LEU A CA 1
ATOM 899 C C . LEU A 1 105 ? -8.344 3.950 9.364 1.00 93.12 105 LEU A C 1
ATOM 901 O O . LEU A 1 105 ? -7.420 3.577 10.084 1.00 93.12 105 LEU A O 1
ATOM 905 N N . LEU A 1 106 ? -8.293 3.857 8.032 1.00 93.94 106 LEU A N 1
ATOM 906 C CA . LEU A 1 106 ? -7.161 3.287 7.303 1.00 93.94 106 LEU A CA 1
ATOM 907 C C . LEU A 1 106 ? -5.850 3.983 7.659 1.00 93.94 106 LEU A C 1
ATOM 909 O O . LEU A 1 106 ? -4.872 3.312 7.963 1.00 93.94 106 LEU A O 1
ATOM 913 N N . LYS A 1 107 ? -5.814 5.319 7.692 1.00 93.69 107 LYS A N 1
ATOM 914 C CA . LYS A 1 107 ? -4.595 6.051 8.075 1.00 93.69 107 LYS A CA 1
ATOM 915 C C . LYS A 1 107 ? -4.126 5.728 9.491 1.00 93.69 107 LYS A C 1
ATOM 917 O O . LYS A 1 107 ? -2.920 5.707 9.723 1.00 93.69 107 LYS A O 1
ATOM 922 N N . ILE A 1 108 ? -5.046 5.492 10.427 1.00 96.06 108 ILE A N 1
ATOM 923 C CA . ILE A 1 108 ? -4.712 5.092 11.800 1.00 96.06 108 ILE A CA 1
ATOM 924 C C . ILE A 1 108 ? -4.103 3.688 11.806 1.00 96.06 108 ILE A C 1
ATOM 926 O O . ILE A 1 108 ? -3.034 3.502 12.390 1.00 96.06 108 ILE A O 1
ATOM 930 N N . ILE A 1 109 ? -4.742 2.737 11.118 1.00 97.50 109 ILE A N 1
ATOM 931 C CA . ILE A 1 109 ? -4.249 1.359 10.982 1.00 97.50 109 ILE A CA 1
ATOM 932 C C . ILE A 1 109 ? -2.863 1.364 10.332 1.00 97.50 109 ILE A C 1
ATOM 934 O O . ILE A 1 109 ? -1.927 0.803 10.884 1.00 97.50 109 ILE A O 1
ATOM 938 N N . ILE A 1 110 ? -2.692 2.085 9.226 1.00 96.12 110 ILE A N 1
ATOM 939 C CA . ILE A 1 110 ? -1.440 2.145 8.460 1.00 96.12 110 ILE A CA 1
ATOM 940 C C . ILE A 1 110 ? -0.334 2.821 9.267 1.00 96.12 110 ILE A C 1
ATOM 942 O O . ILE A 1 110 ? 0.795 2.336 9.301 1.00 96.12 110 ILE A O 1
ATOM 946 N N . SER A 1 111 ? -0.648 3.896 9.997 1.00 96.19 111 SER A N 1
ATOM 947 C CA . SER A 1 111 ? 0.319 4.522 10.900 1.00 96.19 111 SER A CA 1
ATOM 948 C C . SER A 1 111 ? 0.788 3.560 11.990 1.00 96.19 111 SER A C 1
ATOM 950 O O . SER A 1 111 ? 1.969 3.580 12.337 1.00 96.19 111 SER A O 1
ATOM 952 N N . TRP A 1 112 ? -0.110 2.754 12.555 1.00 97.50 112 TRP A N 1
ATOM 953 C CA . TRP A 1 112 ? 0.257 1.738 13.537 1.00 97.50 112 TRP A CA 1
ATOM 954 C C . TRP A 1 112 ? 1.081 0.618 12.893 1.00 97.50 112 TRP A C 1
ATOM 956 O O . TRP A 1 112 ? 2.159 0.297 13.392 1.00 97.50 112 TRP A O 1
ATOM 966 N N . SER A 1 113 ? 0.641 0.099 11.749 1.00 96.19 113 SER A N 1
ATOM 967 C CA . SER A 1 113 ? 1.314 -0.972 11.015 1.00 96.19 113 SER A CA 1
ATOM 968 C C . SER A 1 113 ? 2.716 -0.581 10.585 1.00 96.19 113 SER A C 1
ATOM 970 O O . SER A 1 113 ? 3.629 -1.369 10.782 1.00 96.19 113 SER A O 1
ATOM 972 N N . ASN A 1 114 ? 2.939 0.649 10.117 1.00 94.25 114 ASN A N 1
ATOM 973 C CA . ASN A 1 114 ? 4.279 1.134 9.786 1.00 94.25 114 ASN A CA 1
ATOM 974 C C . ASN A 1 114 ? 5.199 1.196 11.014 1.00 94.25 114 ASN A C 1
ATOM 976 O O . ASN A 1 114 ? 6.387 0.908 10.897 1.00 94.25 114 ASN A O 1
ATOM 980 N N . ILE A 1 115 ? 4.682 1.541 12.201 1.00 93.38 115 ILE A N 1
ATOM 981 C CA . ILE A 1 115 ? 5.481 1.508 13.439 1.00 93.38 115 ILE A CA 1
ATOM 982 C C . ILE A 1 115 ? 5.915 0.074 13.745 1.00 93.38 115 ILE A C 1
ATOM 984 O O . ILE A 1 115 ? 7.081 -0.140 14.074 1.00 93.38 115 ILE A O 1
ATOM 988 N N . GLN A 1 116 ? 5.009 -0.901 13.632 1.00 93.12 116 GLN A N 1
ATOM 989 C CA . GLN A 1 116 ? 5.360 -2.305 13.865 1.00 93.12 116 GLN A CA 1
ATOM 990 C C . GLN A 1 116 ? 6.299 -2.828 12.773 1.00 93.12 116 GLN A C 1
ATOM 992 O O . GLN A 1 116 ? 7.325 -3.421 13.084 1.00 93.12 116 GLN A O 1
ATOM 997 N N . PHE A 1 117 ? 6.013 -2.529 11.507 1.00 90.25 117 PHE A N 1
ATOM 998 C CA . PHE A 1 117 ? 6.813 -2.931 10.355 1.00 90.25 117 PHE A CA 1
ATOM 999 C C . PHE A 1 117 ? 8.245 -2.399 10.432 1.00 90.25 117 PHE A C 1
ATOM 1001 O O . PHE A 1 117 ? 9.183 -3.155 10.218 1.00 90.25 117 PHE A O 1
ATOM 1008 N N . ASN A 1 118 ? 8.449 -1.140 10.828 1.00 87.25 118 ASN A N 1
ATOM 1009 C CA . ASN A 1 118 ? 9.793 -0.572 10.977 1.00 87.25 118 ASN A CA 1
ATOM 1010 C C . ASN A 1 118 ? 10.607 -1.259 12.085 1.00 87.25 118 ASN A C 1
ATOM 1012 O O . ASN A 1 118 ? 11.820 -1.407 11.948 1.00 87.25 118 ASN A O 1
ATOM 1016 N N . LYS A 1 119 ? 9.962 -1.718 13.170 1.00 85.94 119 LYS A N 1
ATOM 1017 C CA . LYS A 1 119 ? 10.638 -2.545 14.189 1.00 85.94 119 LYS A CA 1
ATOM 1018 C C . LYS A 1 119 ? 11.089 -3.887 13.605 1.00 85.94 119 LYS A C 1
ATOM 1020 O O . LYS A 1 119 ? 12.113 -4.411 14.027 1.00 85.94 119 LYS A O 1
ATOM 1025 N N . LEU A 1 120 ? 10.343 -4.423 12.635 1.00 79.75 120 LEU A N 1
ATOM 1026 C CA . LEU A 1 120 ? 10.685 -5.656 11.923 1.00 79.75 120 LEU A CA 1
ATOM 1027 C C . LEU A 1 120 ? 11.751 -5.441 10.850 1.00 79.75 120 LEU A C 1
ATOM 1029 O O . LEU A 1 120 ? 12.618 -6.293 10.714 1.00 79.75 120 LEU A O 1
ATOM 1033 N N . GLN A 1 121 ? 11.723 -4.327 10.111 1.00 67.94 121 GLN A N 1
ATOM 1034 C CA . GLN A 1 121 ? 12.686 -4.016 9.044 1.00 67.94 121 GLN A CA 1
ATOM 1035 C C . GLN A 1 121 ? 14.137 -4.065 9.510 1.00 67.94 121 GLN A C 1
ATOM 1037 O O . GLN A 1 121 ? 14.987 -4.568 8.780 1.00 67.94 121 GLN A O 1
ATOM 1042 N N . ILE A 1 122 ? 14.404 -3.612 10.739 1.00 55.84 122 ILE A N 1
ATOM 1043 C CA . ILE A 1 122 ? 15.732 -3.715 11.359 1.00 55.84 122 ILE A CA 1
ATOM 1044 C C . ILE A 1 122 ? 16.231 -5.173 11.352 1.00 55.84 122 ILE A C 1
ATOM 1046 O O . ILE A 1 122 ? 17.416 -5.393 11.153 1.00 55.84 122 ILE A O 1
ATOM 1050 N N . ASN A 1 123 ? 15.328 -6.152 11.476 1.00 50.16 123 ASN A N 1
ATOM 1051 C CA . ASN A 1 123 ? 15.631 -7.588 11.451 1.00 50.16 123 ASN A CA 1
ATOM 1052 C C . ASN A 1 123 ? 15.448 -8.233 10.061 1.00 50.16 123 ASN A C 1
ATOM 1054 O O . ASN A 1 123 ? 15.997 -9.295 9.790 1.00 50.16 123 ASN A O 1
ATOM 1058 N N . ILE A 1 124 ? 14.635 -7.633 9.185 1.00 53.44 124 ILE A N 1
ATOM 1059 C CA . ILE A 1 124 ? 14.324 -8.146 7.843 1.00 53.44 124 ILE A CA 1
ATOM 1060 C C . ILE A 1 124 ? 15.430 -7.771 6.834 1.00 53.44 124 ILE A C 1
ATOM 1062 O O . ILE A 1 124 ? 15.683 -8.543 5.914 1.00 53.44 124 ILE A O 1
ATOM 1066 N N . ASN A 1 125 ? 16.138 -6.650 7.015 1.00 51.41 125 ASN A N 1
ATOM 1067 C CA . ASN A 1 125 ? 17.255 -6.249 6.144 1.00 51.41 125 ASN A CA 1
ATOM 1068 C C . ASN A 1 125 ? 18.405 -7.275 6.110 1.00 51.41 125 ASN A C 1
ATOM 1070 O O . ASN A 1 125 ? 19.077 -7.386 5.087 1.00 51.41 125 ASN A O 1
ATOM 1074 N N . ASP A 1 126 ? 18.567 -8.084 7.161 1.00 46.97 126 ASP A N 1
ATOM 1075 C CA . ASP A 1 126 ? 19.530 -9.195 7.191 1.00 46.97 126 ASP A CA 1
ATOM 1076 C C . ASP A 1 126 ? 19.112 -10.381 6.287 1.00 46.97 126 ASP A C 1
ATOM 1078 O O . ASP A 1 126 ? 19.940 -11.231 5.963 1.00 46.97 126 ASP A O 1
ATOM 1082 N N . GLY A 1 127 ? 17.848 -10.432 5.835 1.00 42.03 127 GLY A N 1
ATOM 1083 C CA . GLY A 1 127 ? 17.284 -11.476 4.963 1.00 42.03 127 GLY A CA 1
ATOM 1084 C C . GLY A 1 127 ? 16.673 -10.992 3.635 1.00 42.03 127 GLY A C 1
ATOM 1085 O O . GLY A 1 127 ? 16.318 -11.823 2.803 1.00 42.03 127 GLY A O 1
ATOM 1086 N N . LEU A 1 128 ? 16.556 -9.678 3.396 1.00 49.06 128 LEU A N 1
ATOM 1087 C CA . LEU A 1 128 ? 16.111 -9.094 2.112 1.00 49.06 128 LEU A CA 1
ATOM 1088 C C . LEU A 1 128 ? 17.214 -9.022 1.049 1.00 49.06 128 LEU A C 1
ATOM 1090 O O . LEU A 1 128 ? 16.946 -8.606 -0.079 1.00 49.06 128 LEU A O 1
ATOM 1094 N N . SER A 1 129 ? 18.442 -9.430 1.373 1.00 49.06 129 SER A N 1
ATOM 1095 C CA . SER A 1 129 ? 19.586 -9.374 0.455 1.00 49.06 129 SER A CA 1
ATOM 1096 C C . SER A 1 129 ? 19.350 -10.129 -0.863 1.00 49.06 129 SER A C 1
ATOM 1098 O O . SER A 1 129 ? 19.854 -9.699 -1.896 1.00 49.06 129 SER A O 1
ATOM 1100 N N . GLU A 1 130 ? 18.510 -11.172 -0.875 1.00 49.25 130 GLU A N 1
ATOM 1101 C CA . GLU A 1 130 ? 18.117 -11.904 -2.094 1.00 49.25 130 GLU A CA 1
ATOM 1102 C C . GLU A 1 130 ? 17.076 -11.175 -2.975 1.00 49.25 130 GLU A C 1
ATOM 1104 O O . GLU A 1 130 ? 16.786 -11.618 -4.087 1.00 49.25 130 GLU A O 1
ATOM 1109 N N . THR A 1 131 ? 16.497 -10.066 -2.500 1.00 59.38 131 THR A N 1
ATOM 1110 C CA . THR A 1 131 ? 15.417 -9.312 -3.176 1.00 59.38 131 THR A CA 1
ATOM 1111 C C . THR A 1 131 ? 15.836 -7.926 -3.674 1.00 59.38 131 THR A C 1
ATOM 1113 O O . THR A 1 131 ? 15.009 -7.179 -4.195 1.00 59.38 131 THR A O 1
ATOM 1116 N N . ASN A 1 132 ? 17.119 -7.578 -3.555 1.00 64.69 132 ASN A N 1
ATOM 1117 C CA . ASN A 1 132 ? 17.631 -6.269 -3.971 1.00 64.69 132 ASN A CA 1
ATOM 1118 C C . ASN A 1 132 ? 17.846 -6.129 -5.480 1.00 64.69 132 ASN A C 1
ATOM 1120 O O . ASN A 1 132 ? 18.077 -5.018 -5.941 1.00 64.69 132 ASN A O 1
ATOM 1124 N N . GLU A 1 133 ? 17.752 -7.223 -6.234 1.00 72.75 133 GLU A N 1
ATOM 1125 C CA . GLU A 1 133 ? 17.923 -7.219 -7.684 1.00 72.75 133 GLU A CA 1
ATOM 1126 C C . GLU A 1 133 ? 16.907 -8.155 -8.361 1.00 72.75 133 GLU A C 1
ATOM 1128 O O . GLU A 1 133 ? 16.486 -9.161 -7.768 1.00 72.75 133 GLU A O 1
ATOM 1133 N N . PRO A 1 134 ? 16.506 -7.857 -9.610 1.00 82.06 134 PRO A N 1
ATOM 1134 C CA . PRO A 1 134 ? 15.688 -8.760 -10.406 1.00 82.06 134 PRO A CA 1
ATOM 1135 C C . PRO A 1 134 ? 16.425 -10.084 -10.651 1.00 82.06 134 PRO A C 1
ATOM 1137 O O . PRO A 1 134 ? 17.589 -10.108 -11.058 1.00 82.06 134 PRO A O 1
ATOM 1140 N N . LYS A 1 135 ? 15.737 -11.219 -10.468 1.00 85.62 135 LYS A N 1
ATOM 1141 C CA . LYS A 1 135 ? 16.275 -12.513 -10.918 1.00 85.62 135 LYS A CA 1
ATOM 1142 C C . LYS A 1 135 ? 16.376 -12.525 -12.441 1.00 85.62 135 LYS A C 1
ATOM 1144 O O . LYS A 1 135 ? 15.623 -11.853 -13.143 1.00 85.62 135 LYS A O 1
ATOM 1149 N N . ARG A 1 136 ? 17.289 -13.344 -12.969 1.00 83.69 136 ARG A N 1
ATOM 1150 C CA . ARG A 1 136 ? 17.468 -13.506 -14.418 1.00 83.69 136 ARG A CA 1
ATOM 1151 C C . ARG A 1 136 ? 16.128 -13.823 -15.096 1.00 83.69 136 ARG A C 1
ATOM 1153 O O . ARG A 1 136 ? 15.525 -14.848 -14.800 1.00 83.69 136 ARG A O 1
ATOM 1160 N N . GLY A 1 137 ? 15.731 -12.979 -16.047 1.00 85.00 137 GLY A N 1
ATOM 1161 C CA . GLY A 1 137 ? 14.497 -13.141 -16.823 1.00 85.00 137 GLY A CA 1
ATOM 1162 C C . GLY A 1 137 ? 13.256 -12.482 -16.214 1.00 85.00 137 GLY A C 1
ATOM 1163 O O . GLY A 1 137 ? 12.195 -12.576 -16.823 1.00 85.00 137 GLY A O 1
ATOM 1164 N N . MET A 1 138 ? 13.374 -11.815 -15.060 1.00 91.50 138 MET A N 1
ATOM 1165 C CA . MET A 1 138 ? 12.308 -10.963 -14.532 1.00 91.50 138 MET A CA 1
ATOM 1166 C C . MET A 1 138 ? 12.264 -9.629 -15.273 1.00 91.50 138 MET A C 1
ATOM 1168 O O . MET A 1 138 ? 13.298 -9.009 -15.524 1.00 91.50 138 MET A O 1
ATOM 1172 N N . THR A 1 139 ? 11.052 -9.165 -15.555 1.00 93.00 139 THR A N 1
ATOM 1173 C CA . THR A 1 139 ? 10.806 -7.808 -16.046 1.00 93.00 139 THR A CA 1
ATOM 1174 C C . THR A 1 139 ? 10.805 -6.843 -14.866 1.00 93.00 139 THR A C 1
ATOM 1176 O O . THR A 1 139 ? 10.073 -7.058 -13.897 1.00 93.00 139 THR A O 1
ATOM 1179 N N . GLN A 1 140 ? 11.601 -5.776 -14.944 1.00 94.00 140 GLN A N 1
ATOM 1180 C CA . GLN A 1 140 ? 11.588 -4.715 -13.940 1.00 94.00 140 GLN A CA 1
ATOM 1181 C C . GLN A 1 140 ? 10.456 -3.717 -14.207 1.00 94.00 140 GLN A C 1
ATOM 1183 O O . GLN A 1 140 ? 10.249 -3.257 -15.332 1.00 94.00 140 GLN A O 1
ATOM 1188 N N . ILE A 1 141 ? 9.738 -3.372 -13.142 1.00 95.12 141 ILE A N 1
ATOM 1189 C CA . ILE A 1 141 ? 8.621 -2.435 -13.129 1.00 95.12 141 ILE A CA 1
ATOM 1190 C C . ILE A 1 141 ? 8.904 -1.382 -12.073 1.00 95.12 141 ILE A C 1
ATOM 1192 O O . ILE A 1 141 ? 9.120 -1.708 -10.907 1.00 95.12 141 ILE A O 1
ATOM 1196 N N . PHE A 1 142 ? 8.841 -0.113 -12.458 1.00 95.06 142 PHE A N 1
ATOM 1197 C CA . PHE A 1 142 ? 9.027 0.981 -11.516 1.00 95.06 142 PHE A CA 1
ATOM 1198 C C . PHE A 1 142 ? 7.721 1.281 -10.774 1.00 95.06 142 PHE A C 1
ATOM 1200 O O . PHE A 1 142 ? 6.728 1.649 -11.409 1.00 95.06 142 PHE A O 1
ATOM 1207 N N . LEU A 1 143 ? 7.706 1.187 -9.440 1.00 94.88 143 LEU A N 1
ATOM 1208 C CA . LEU A 1 143 ? 6.575 1.657 -8.638 1.00 94.88 143 LEU A CA 1
ATOM 1209 C C . LEU A 1 143 ? 6.746 3.138 -8.282 1.00 94.88 143 LEU A C 1
ATOM 1211 O O . LEU A 1 143 ? 7.528 3.497 -7.405 1.00 94.88 143 LEU A O 1
ATOM 1215 N N . SER A 1 144 ? 5.932 3.998 -8.889 1.00 94.19 144 SER A N 1
ATOM 1216 C CA . SER A 1 144 ? 5.759 5.384 -8.446 1.00 94.19 144 SER A CA 1
ATOM 1217 C C . SER A 1 144 ? 4.600 5.458 -7.452 1.00 94.19 144 SER A C 1
ATOM 1219 O O . SER A 1 144 ? 3.468 5.117 -7.795 1.00 94.19 144 SER A O 1
ATOM 1221 N N . TYR A 1 145 ? 4.832 5.900 -6.215 1.00 91.50 145 TYR A N 1
ATOM 1222 C CA . TYR A 1 145 ? 3.813 5.847 -5.158 1.00 91.50 145 TYR A CA 1
ATOM 1223 C C . TYR A 1 145 ? 3.695 7.148 -4.359 1.00 91.50 145 TYR A C 1
ATOM 1225 O O . TYR A 1 145 ? 4.663 7.848 -4.081 1.00 91.50 145 TYR A O 1
ATOM 1233 N N . SER A 1 146 ? 2.464 7.492 -3.972 1.00 83.25 146 SER A N 1
ATOM 1234 C CA . SER A 1 146 ? 2.141 8.730 -3.241 1.00 83.25 146 SER A CA 1
ATOM 1235 C C . SER A 1 146 ? 1.773 8.515 -1.767 1.00 83.25 146 SER A C 1
ATOM 1237 O O . SER A 1 146 ? 1.294 9.454 -1.110 1.00 83.25 146 SER A O 1
ATOM 1239 N N . TYR A 1 147 ? 1.914 7.297 -1.247 1.00 75.75 147 TYR A N 1
ATOM 1240 C CA . TYR A 1 147 ? 1.436 6.934 0.081 1.00 75.75 147 TYR A CA 1
ATOM 1241 C C . TYR A 1 147 ? 2.372 5.967 0.801 1.00 75.75 147 TYR A C 1
ATOM 1243 O O . TYR A 1 147 ? 2.871 5.022 0.203 1.00 75.75 147 TYR A O 1
ATOM 1251 N N . ASP A 1 148 ? 2.561 6.213 2.095 1.00 80.31 148 ASP A N 1
ATOM 1252 C CA . ASP A 1 148 ? 3.498 5.487 2.946 1.00 80.31 148 ASP A CA 1
ATOM 1253 C C . ASP A 1 148 ? 2.750 4.339 3.644 1.00 80.31 148 ASP A C 1
ATOM 1255 O O . ASP A 1 148 ? 2.362 4.457 4.804 1.00 80.31 148 ASP A O 1
ATOM 1259 N N . ASP A 1 149 ? 2.475 3.252 2.922 1.00 91.94 149 ASP A N 1
ATOM 1260 C CA . ASP A 1 149 ? 1.919 2.004 3.470 1.00 91.94 149 ASP A CA 1
ATOM 1261 C C . ASP A 1 149 ? 2.898 0.868 3.204 1.00 91.94 149 ASP A C 1
ATOM 1263 O O . ASP A 1 149 ? 2.873 0.237 2.143 1.00 91.94 149 ASP A O 1
ATOM 1267 N N . TYR A 1 150 ? 3.819 0.655 4.141 1.00 91.62 150 TYR A N 1
ATOM 1268 C CA . TYR A 1 150 ? 4.908 -0.298 3.942 1.00 91.62 150 TYR A CA 1
ATOM 1269 C C . TYR A 1 150 ? 4.405 -1.734 3.907 1.00 91.62 150 TYR A C 1
ATOM 1271 O O . TYR A 1 150 ? 4.906 -2.534 3.124 1.00 91.62 150 TYR A O 1
ATOM 1279 N N . LEU A 1 151 ? 3.370 -2.050 4.688 1.00 93.25 151 LEU A N 1
ATOM 1280 C CA . LEU A 1 151 ? 2.797 -3.389 4.705 1.00 93.25 151 LEU A CA 1
ATOM 1281 C C . LEU A 1 151 ? 2.097 -3.706 3.374 1.00 93.25 151 LEU A C 1
ATOM 1283 O O . LEU A 1 151 ? 2.337 -4.759 2.790 1.00 93.25 151 LEU A O 1
ATOM 1287 N N . TYR A 1 152 ? 1.290 -2.777 2.850 1.00 94.44 152 TYR A N 1
ATOM 1288 C CA . TYR A 1 152 ? 0.650 -2.935 1.539 1.00 94.44 152 TYR A CA 1
ATOM 1289 C C . TYR A 1 152 ? 1.667 -3.003 0.397 1.00 94.44 152 TYR A C 1
ATOM 1291 O O . TYR A 1 152 ? 1.601 -3.904 -0.434 1.00 94.44 152 TYR A O 1
ATOM 1299 N N . THR A 1 153 ? 2.618 -2.067 0.350 1.00 92.94 153 THR A N 1
ATOM 1300 C CA . THR A 1 153 ? 3.597 -2.008 -0.748 1.00 92.94 153 THR A CA 1
ATOM 1301 C C . THR A 1 153 ? 4.561 -3.193 -0.721 1.00 92.94 153 THR A C 1
ATOM 1303 O O . THR A 1 153 ? 4.898 -3.719 -1.777 1.00 92.94 153 THR A O 1
ATOM 1306 N N . TYR A 1 154 ? 4.929 -3.700 0.460 1.00 92.06 154 TYR A N 1
ATOM 1307 C CA . TYR A 1 154 ? 5.713 -4.930 0.566 1.00 92.06 154 TYR A CA 1
ATOM 1308 C C . TYR A 1 154 ? 4.920 -6.172 0.127 1.00 92.06 154 TYR A C 1
ATOM 1310 O O . TYR A 1 154 ? 5.467 -7.029 -0.566 1.00 92.06 154 TYR A O 1
ATOM 1318 N N . ALA A 1 155 ? 3.630 -6.274 0.465 1.00 93.06 155 ALA A N 1
ATOM 1319 C CA . ALA A 1 155 ? 2.778 -7.353 -0.043 1.00 93.06 155 ALA A CA 1
ATOM 1320 C C . ALA A 1 155 ? 2.623 -7.290 -1.568 1.00 93.06 155 ALA A C 1
ATOM 1322 O O . ALA A 1 155 ? 2.714 -8.315 -2.242 1.00 93.06 155 ALA A O 1
ATOM 1323 N N . LEU A 1 156 ? 2.458 -6.080 -2.112 1.00 93.94 156 LEU A N 1
ATOM 1324 C CA . LEU A 1 156 ? 2.404 -5.835 -3.550 1.00 93.94 156 LEU A CA 1
ATOM 1325 C C . LEU A 1 156 ? 3.699 -6.298 -4.230 1.00 93.94 156 LEU A C 1
ATOM 1327 O O . LEU A 1 156 ? 3.641 -7.049 -5.198 1.00 93.94 156 LEU A O 1
ATOM 1331 N N . PHE A 1 157 ? 4.861 -5.934 -3.681 1.00 92.75 157 PHE A N 1
ATOM 1332 C CA . PHE A 1 157 ? 6.152 -6.436 -4.154 1.00 92.75 157 PHE A CA 1
ATOM 1333 C C . PHE A 1 157 ? 6.206 -7.965 -4.158 1.00 92.75 157 PHE A C 1
ATOM 1335 O O . PHE A 1 157 ? 6.551 -8.564 -5.172 1.00 92.75 157 PHE A O 1
ATOM 1342 N N . GLN A 1 158 ? 5.825 -8.611 -3.053 1.00 90.75 158 GLN A N 1
ATOM 1343 C CA . GLN A 1 158 ? 5.862 -10.071 -2.935 1.00 90.75 158 GLN A CA 1
ATOM 1344 C C . GLN A 1 158 ? 4.936 -10.774 -3.932 1.00 90.75 158 GLN A C 1
ATOM 1346 O O . GLN A 1 158 ? 5.301 -11.841 -4.436 1.00 90.75 158 GLN A O 1
ATOM 1351 N N . TYR A 1 159 ? 3.773 -10.185 -4.216 1.00 92.56 159 TYR A N 1
ATOM 1352 C CA . TYR A 1 159 ? 2.831 -10.670 -5.223 1.00 92.56 159 TYR A CA 1
ATOM 1353 C C . TYR A 1 159 ? 3.406 -10.538 -6.640 1.00 92.56 159 TYR A C 1
ATOM 1355 O O . TYR A 1 159 ? 3.392 -11.500 -7.405 1.00 92.56 159 TYR A O 1
ATOM 1363 N N . PHE A 1 160 ? 3.995 -9.393 -6.989 1.00 93.50 160 PHE A N 1
ATOM 1364 C CA . PHE A 1 160 ? 4.670 -9.217 -8.281 1.00 93.50 160 PHE A CA 1
ATOM 1365 C C . PHE A 1 160 ? 5.841 -10.190 -8.435 1.00 93.50 160 PHE A C 1
ATOM 1367 O O . PHE A 1 160 ? 5.959 -10.883 -9.445 1.00 93.50 160 PHE A O 1
ATOM 1374 N N . TYR A 1 161 ? 6.647 -10.325 -7.385 1.00 91.06 161 TYR A N 1
ATOM 1375 C CA . TYR A 1 161 ? 7.819 -11.187 -7.381 1.00 91.06 161 TYR A CA 1
ATOM 1376 C C . TYR A 1 161 ? 7.461 -12.672 -7.536 1.00 91.06 161 TYR A C 1
ATOM 1378 O O . TYR A 1 161 ? 8.179 -13.405 -8.216 1.00 91.06 161 TYR A O 1
ATOM 1386 N N . SER A 1 162 ? 6.343 -13.139 -6.957 1.00 89.25 162 SER A N 1
ATOM 1387 C CA . SER A 1 162 ? 5.849 -14.505 -7.211 1.00 89.25 162 SER A CA 1
ATOM 1388 C C . SER A 1 162 ? 5.352 -14.720 -8.637 1.00 89.25 162 SER A C 1
ATOM 1390 O O . SER A 1 162 ? 5.349 -15.857 -9.091 1.00 89.25 162 SER A O 1
ATOM 1392 N N . ASN A 1 163 ? 4.988 -13.647 -9.338 1.00 91.12 163 ASN A N 1
ATOM 1393 C CA . ASN A 1 163 ? 4.547 -13.653 -10.732 1.00 91.12 163 ASN A CA 1
ATOM 1394 C C . ASN A 1 163 ? 5.682 -13.273 -11.704 1.00 91.12 163 ASN A C 1
ATOM 1396 O O . ASN A 1 163 ? 5.436 -12.748 -12.785 1.00 91.12 163 ASN A O 1
ATOM 1400 N N . ASN A 1 164 ? 6.940 -13.511 -11.307 1.00 91.56 164 ASN A N 1
ATOM 1401 C CA . ASN A 1 164 ? 8.136 -13.277 -12.123 1.00 91.56 164 ASN A CA 1
ATOM 1402 C C . ASN A 1 164 ? 8.311 -11.818 -12.613 1.00 91.56 164 ASN A C 1
ATOM 1404 O O . ASN A 1 164 ? 8.959 -11.549 -13.628 1.00 91.56 164 ASN A O 1
ATOM 1408 N N . LEU A 1 165 ? 7.774 -10.864 -11.849 1.00 93.81 165 LEU A N 1
ATOM 1409 C CA . LEU A 1 165 ? 7.944 -9.430 -12.048 1.00 93.81 165 LEU A CA 1
ATOM 1410 C C . LEU A 1 165 ? 8.734 -8.822 -10.896 1.00 93.81 165 LEU A C 1
ATOM 1412 O O . LEU A 1 165 ? 8.431 -9.045 -9.725 1.00 93.81 165 LEU A O 1
ATOM 1416 N N . TYR A 1 166 ? 9.718 -7.994 -11.217 1.00 93.69 166 TYR A N 1
ATOM 1417 C CA . TYR A 1 166 ? 10.477 -7.268 -10.213 1.00 93.69 166 TYR A CA 1
ATOM 1418 C C . TYR A 1 166 ? 9.915 -5.859 -10.036 1.00 93.69 166 TYR A C 1
ATOM 1420 O O . TYR A 1 166 ? 10.066 -5.012 -10.912 1.00 93.69 166 TYR A O 1
ATOM 1428 N N . LEU A 1 167 ? 9.254 -5.603 -8.907 1.00 93.50 167 LEU A N 1
ATOM 1429 C CA . LEU A 1 167 ? 8.691 -4.291 -8.600 1.00 93.50 167 LEU A CA 1
ATOM 1430 C C . LEU A 1 167 ? 9.719 -3.431 -7.850 1.00 93.50 167 LEU A C 1
ATOM 1432 O O . LEU A 1 167 ? 9.898 -3.585 -6.645 1.00 93.50 167 LEU A O 1
ATOM 1436 N N . TYR A 1 168 ? 10.383 -2.510 -8.542 1.00 92.62 168 TYR A N 1
ATOM 1437 C CA . TYR A 1 168 ? 11.325 -1.584 -7.917 1.00 92.62 168 TYR A CA 1
ATOM 1438 C C . TYR A 1 168 ? 10.580 -0.563 -7.044 1.00 92.62 168 TYR A C 1
ATOM 1440 O O . TYR A 1 168 ? 9.684 0.135 -7.528 1.00 92.62 168 TYR A O 1
ATOM 1448 N N . MET A 1 169 ? 10.969 -0.442 -5.769 1.00 89.31 169 MET A N 1
ATOM 1449 C CA . MET A 1 169 ? 10.386 0.514 -4.819 1.00 89.31 169 MET A CA 1
ATOM 1450 C C . MET A 1 169 ? 11.474 1.294 -4.085 1.00 89.31 169 MET A C 1
ATOM 1452 O O . MET A 1 169 ? 12.264 0.709 -3.350 1.00 89.31 169 MET A O 1
ATOM 1456 N N . ASP A 1 170 ? 11.468 2.623 -4.217 1.00 87.19 170 ASP A N 1
ATOM 1457 C CA . ASP A 1 170 ? 12.505 3.504 -3.654 1.00 87.19 170 ASP A CA 1
ATOM 1458 C C . ASP A 1 170 ? 12.831 3.201 -2.182 1.00 87.19 170 ASP A C 1
ATOM 1460 O O . ASP A 1 170 ? 13.989 2.962 -1.846 1.00 87.19 170 ASP A O 1
ATOM 1464 N N . TRP A 1 171 ? 11.817 3.106 -1.311 1.00 85.31 171 TRP A N 1
ATOM 1465 C CA . TRP A 1 171 ? 12.039 2.876 0.122 1.00 85.31 171 TRP A CA 1
ATOM 1466 C C . TRP A 1 171 ? 12.710 1.534 0.459 1.00 85.31 171 TRP A C 1
ATOM 1468 O O . TRP A 1 171 ? 13.294 1.421 1.536 1.00 85.31 171 TRP A O 1
ATOM 1478 N N . MET A 1 172 ? 12.629 0.522 -0.417 1.00 82.06 172 MET A N 1
ATOM 1479 C CA . MET A 1 172 ? 13.288 -0.776 -0.206 1.00 82.06 172 MET A CA 1
ATOM 1480 C C . MET A 1 172 ? 14.783 -0.741 -0.531 1.00 82.06 172 MET A C 1
ATOM 1482 O O . MET A 1 172 ? 15.544 -1.508 0.053 1.00 82.06 172 MET A O 1
ATOM 1486 N N . HIS A 1 173 ? 15.208 0.137 -1.441 1.00 75.25 173 HIS A N 1
ATOM 1487 C CA . HIS A 1 173 ? 16.585 0.174 -1.948 1.00 75.25 173 HIS A CA 1
ATOM 1488 C C . HIS A 1 173 ? 17.379 1.346 -1.390 1.00 75.25 173 HIS A C 1
ATOM 1490 O O . HIS A 1 173 ? 18.574 1.237 -1.109 1.00 75.25 173 HIS A O 1
ATOM 1496 N N . ASN A 1 174 ? 16.707 2.475 -1.203 1.00 71.44 174 ASN A N 1
ATOM 1497 C CA . ASN A 1 174 ? 17.316 3.697 -0.741 1.00 71.44 174 ASN A CA 1
ATOM 1498 C C . ASN A 1 174 ? 16.887 3.935 0.706 1.00 71.44 174 ASN A C 1
ATOM 1500 O O . ASN A 1 174 ? 15.739 4.249 1.019 1.00 71.44 174 ASN A O 1
ATOM 1504 N N . ASN A 1 175 ? 17.860 3.843 1.615 1.00 63.75 175 ASN A N 1
ATOM 1505 C CA . ASN A 1 175 ? 17.728 4.459 2.933 1.00 63.75 175 ASN A CA 1
ATOM 1506 C C . ASN A 1 175 ? 17.534 5.979 2.773 1.00 63.75 175 ASN A C 1
ATOM 1508 O O . ASN A 1 175 ? 17.586 6.507 1.667 1.00 63.75 175 ASN A O 1
ATOM 1512 N N . LYS A 1 176 ? 17.345 6.725 3.870 1.00 63.84 176 LYS A N 1
ATOM 1513 C CA . LYS A 1 176 ? 17.269 8.200 3.831 1.00 63.84 176 LYS A CA 1
ATOM 1514 C C . LYS A 1 176 ? 18.553 8.811 3.234 1.00 63.84 176 LYS A C 1
ATOM 1516 O O . LYS A 1 176 ? 19.473 9.177 3.964 1.00 63.84 176 LYS A O 1
ATOM 1521 N N . ILE A 1 177 ? 18.621 8.908 1.907 1.00 69.56 177 ILE A N 1
ATOM 1522 C CA . ILE A 1 177 ? 19.690 9.559 1.158 1.00 69.56 177 ILE A CA 1
ATOM 1523 C C . ILE A 1 177 ? 19.448 11.060 1.286 1.00 69.56 177 ILE A C 1
ATOM 1525 O O . ILE A 1 177 ? 18.467 11.598 0.779 1.00 69.56 177 ILE A O 1
ATOM 1529 N N . ASN A 1 178 ? 20.352 11.745 1.984 1.00 65.81 178 ASN A N 1
ATOM 1530 C CA . ASN A 1 178 ? 20.233 13.185 2.226 1.00 65.81 178 ASN A CA 1
ATOM 1531 C C . ASN A 1 178 ? 20.591 14.036 0.989 1.00 65.81 178 ASN A C 1
ATOM 1533 O O . ASN A 1 178 ? 20.281 15.226 0.960 1.00 65.81 178 ASN A O 1
ATOM 1537 N N . ASP A 1 179 ? 21.224 13.449 -0.037 1.00 82.00 179 ASP A N 1
ATOM 1538 C CA . ASP A 1 179 ? 21.525 14.127 -1.303 1.00 82.00 179 ASP A CA 1
ATOM 1539 C C . ASP A 1 179 ? 20.448 13.845 -2.361 1.00 82.00 179 ASP A C 1
ATOM 1541 O O . ASP A 1 179 ? 20.445 12.818 -3.044 1.00 82.00 179 ASP A O 1
ATOM 1545 N N . GLY A 1 180 ? 19.550 14.813 -2.539 1.00 80.56 180 GLY A N 1
ATOM 1546 C CA . GLY A 1 180 ? 18.475 14.724 -3.523 1.00 80.56 180 GLY A CA 1
ATOM 1547 C C . GLY A 1 180 ? 18.941 14.678 -4.985 1.00 80.56 180 GLY A C 1
ATOM 1548 O O . GLY A 1 180 ? 18.176 14.220 -5.832 1.00 80.56 180 GLY A O 1
ATOM 1549 N N . ARG A 1 181 ? 20.160 15.129 -5.323 1.00 84.25 181 ARG A N 1
ATOM 1550 C CA . ARG A 1 181 ? 20.695 14.981 -6.692 1.00 84.25 181 ARG A CA 1
ATOM 1551 C C . ARG A 1 181 ? 21.125 13.547 -6.947 1.00 84.25 181 ARG A C 1
ATOM 1553 O O . ARG A 1 181 ? 20.766 12.996 -7.983 1.00 84.25 181 ARG A O 1
ATOM 1560 N N . TYR A 1 182 ? 21.830 12.958 -5.987 1.00 85.62 182 TYR A N 1
ATOM 1561 C CA . TYR A 1 182 ? 22.250 11.565 -6.063 1.00 85.62 182 TYR A CA 1
ATOM 1562 C C . TYR A 1 182 ? 21.045 10.617 -6.112 1.00 85.62 182 TYR A C 1
ATOM 1564 O O . TYR A 1 182 ? 20.967 9.760 -6.992 1.00 85.62 182 TYR A O 1
ATOM 1572 N N . LEU A 1 183 ? 20.044 10.844 -5.253 1.00 85.50 183 LEU A N 1
ATOM 1573 C CA . LEU A 1 183 ? 18.798 10.077 -5.286 1.00 85.50 183 LEU A CA 1
ATOM 1574 C C . LEU A 1 183 ? 18.104 10.178 -6.653 1.00 85.50 183 LEU A C 1
ATOM 1576 O O . LEU A 1 183 ? 17.715 9.165 -7.222 1.00 85.50 183 LEU A O 1
ATOM 1580 N N . LYS A 1 184 ? 18.008 11.383 -7.234 1.00 88.19 184 LYS A N 1
ATOM 1581 C CA . LYS A 1 184 ? 17.431 11.554 -8.577 1.00 88.19 184 LYS A CA 1
ATOM 1582 C C . LYS A 1 184 ? 18.204 10.808 -9.658 1.00 88.19 184 LYS A C 1
ATOM 1584 O O . LYS A 1 184 ? 17.569 10.277 -10.561 1.00 88.19 184 LYS A O 1
ATOM 1589 N N . SER A 1 185 ? 19.537 10.780 -9.602 1.00 89.06 185 SER A N 1
ATOM 1590 C CA . SER A 1 185 ? 20.319 10.003 -10.571 1.00 89.06 185 SER A CA 1
ATOM 1591 C C . SER A 1 185 ? 20.097 8.501 -10.422 1.00 89.06 185 SER A C 1
ATOM 1593 O O . SER A 1 185 ? 19.958 7.830 -11.436 1.00 89.06 185 SER A O 1
ATOM 1595 N N . LEU A 1 186 ? 19.989 7.990 -9.191 1.00 88.94 186 LEU A N 1
ATOM 1596 C CA . LEU A 1 186 ? 19.679 6.579 -8.948 1.00 88.94 186 LEU A CA 1
ATOM 1597 C C . LEU A 1 186 ? 18.291 6.222 -9.477 1.00 88.94 186 LEU A C 1
ATOM 1599 O O . LEU A 1 186 ? 18.166 5.336 -10.313 1.00 88.94 186 LEU A O 1
ATOM 1603 N N . LEU A 1 187 ? 17.262 6.974 -9.077 1.00 91.00 187 LEU A N 1
ATOM 1604 C CA . LEU A 1 187 ? 15.903 6.737 -9.564 1.00 91.00 187 LEU A CA 1
ATOM 1605 C C . LEU A 1 187 ? 15.794 6.886 -11.077 1.00 91.00 187 LEU A C 1
ATOM 1607 O O . LEU A 1 187 ? 14.989 6.202 -11.697 1.00 91.00 187 LEU A O 1
ATOM 1611 N N . ARG A 1 188 ? 16.599 7.763 -11.688 1.00 91.81 188 ARG A N 1
ATOM 1612 C CA . ARG A 1 188 ? 16.639 7.888 -13.142 1.00 91.81 188 ARG A CA 1
ATOM 1613 C C . ARG A 1 188 ? 17.142 6.606 -13.800 1.00 91.81 188 ARG A C 1
ATOM 1615 O O . ARG A 1 188 ? 16.502 6.149 -14.737 1.00 91.81 188 ARG A O 1
ATOM 1622 N N . THR A 1 189 ? 18.233 6.034 -13.298 1.00 91.56 189 THR A N 1
ATOM 1623 C CA . THR A 1 189 ? 18.751 4.746 -13.776 1.00 91.56 189 THR A CA 1
ATOM 1624 C C . THR A 1 189 ? 17.700 3.649 -13.638 1.00 91.56 189 THR A C 1
ATOM 1626 O O . THR A 1 189 ? 17.457 2.908 -14.581 1.00 91.56 189 THR A O 1
ATOM 1629 N N . GLU A 1 190 ? 17.017 3.585 -12.497 1.00 91.81 190 GLU A N 1
ATOM 1630 C CA . GLU A 1 190 ? 16.012 2.548 -12.242 1.00 91.81 190 GLU A CA 1
ATOM 1631 C C . GLU A 1 190 ? 14.746 2.724 -13.083 1.00 91.81 190 GLU A C 1
ATOM 1633 O O . GLU A 1 190 ? 14.148 1.740 -13.519 1.00 91.81 190 GLU A O 1
ATOM 1638 N N . LEU A 1 191 ? 14.362 3.967 -13.382 1.00 92.69 191 LEU A N 1
ATOM 1639 C CA . LEU A 1 191 ? 13.329 4.270 -14.371 1.00 92.69 191 LEU A CA 1
ATOM 1640 C C . LEU A 1 191 ? 13.747 3.818 -15.774 1.00 92.69 191 LEU A C 1
ATOM 1642 O O . LEU A 1 191 ? 12.937 3.208 -16.461 1.00 92.69 191 LEU A O 1
ATOM 1646 N N . ASP A 1 192 ? 14.984 4.099 -16.192 1.00 91.44 192 ASP A N 1
ATOM 1647 C CA . ASP A 1 192 ? 15.493 3.716 -17.516 1.00 91.44 192 ASP A CA 1
ATOM 1648 C C . ASP A 1 192 ? 15.678 2.180 -17.642 1.00 91.44 192 ASP A C 1
ATOM 1650 O O . ASP A 1 192 ? 15.569 1.642 -18.741 1.00 91.44 192 ASP A O 1
ATOM 1654 N N . ASN A 1 193 ? 15.891 1.464 -16.527 1.00 91.38 193 ASN A N 1
ATOM 1655 C CA . ASN A 1 193 ? 15.936 -0.006 -16.462 1.00 91.38 193 ASN A CA 1
ATOM 1656 C C . ASN A 1 193 ? 14.546 -0.671 -16.447 1.00 91.38 193 ASN A C 1
ATOM 1658 O O . ASN A 1 193 ? 14.444 -1.888 -16.608 1.00 91.38 193 ASN A O 1
ATOM 1662 N N . SER A 1 194 ? 13.480 0.093 -16.198 1.00 93.56 194 SER A N 1
ATOM 1663 C CA . SER A 1 194 ? 12.131 -0.449 -16.044 1.00 93.56 194 SER A CA 1
ATOM 1664 C C . SER A 1 194 ? 11.381 -0.479 -17.372 1.00 93.56 194 SER A C 1
ATOM 1666 O O . SER A 1 194 ? 11.274 0.524 -18.071 1.00 93.56 194 SER A O 1
ATOM 1668 N N . GLU A 1 195 ? 10.774 -1.620 -17.684 1.00 93.88 195 GLU A N 1
ATOM 1669 C CA . GLU A 1 195 ? 9.996 -1.827 -18.914 1.00 93.88 195 GLU A CA 1
ATOM 1670 C C . GLU A 1 195 ? 8.584 -1.233 -18.822 1.00 93.88 195 GLU A C 1
ATOM 1672 O O . GLU A 1 195 ? 7.970 -0.879 -19.832 1.00 93.88 195 GLU A O 1
ATOM 1677 N N . GLN A 1 196 ? 8.053 -1.139 -17.601 1.00 95.19 196 GLN A N 1
ATOM 1678 C CA . GLN A 1 196 ? 6.728 -0.602 -17.303 1.00 95.19 196 GLN A CA 1
ATOM 1679 C C . GLN A 1 196 ? 6.784 0.263 -16.042 1.00 95.19 196 GLN A C 1
ATOM 1681 O O . GLN A 1 196 ? 7.640 0.073 -15.174 1.00 95.19 196 GLN A O 1
ATOM 1686 N N . LEU A 1 197 ? 5.832 1.185 -15.912 1.00 96.00 197 LEU A N 1
ATOM 1687 C CA . LEU A 1 197 ? 5.643 1.972 -14.695 1.00 96.00 197 LEU A CA 1
ATOM 1688 C C . LEU A 1 197 ? 4.274 1.683 -14.094 1.00 96.00 197 LEU A C 1
ATOM 1690 O O . LEU A 1 197 ? 3.256 1.728 -14.782 1.00 96.00 197 LEU A O 1
ATOM 1694 N N . LEU A 1 198 ? 4.247 1.450 -12.788 1.00 95.19 198 LEU A N 1
ATOM 1695 C CA . LEU A 1 198 ? 3.033 1.290 -12.004 1.00 95.19 198 LEU A CA 1
ATOM 1696 C C . LEU A 1 198 ? 2.875 2.480 -11.061 1.00 95.19 198 LEU A C 1
ATOM 1698 O O . LEU A 1 198 ? 3.757 2.775 -10.260 1.00 95.19 198 LEU A O 1
ATOM 1702 N N . PHE A 1 199 ? 1.747 3.176 -11.149 1.00 93.62 199 PHE A N 1
ATOM 1703 C CA . PHE A 1 199 ? 1.425 4.297 -10.281 1.00 93.62 199 PHE A CA 1
ATOM 1704 C C . PHE A 1 199 ? 0.451 3.873 -9.178 1.00 93.62 199 PHE A C 1
ATOM 1706 O O . PHE A 1 199 ? -0.673 3.444 -9.449 1.00 93.62 199 PHE A O 1
ATOM 1713 N N . LEU A 1 200 ? 0.865 4.054 -7.925 1.00 92.75 200 LEU A N 1
ATOM 1714 C CA . LEU A 1 200 ? 0.041 3.857 -6.738 1.00 92.75 200 LEU A CA 1
ATOM 1715 C C . LEU A 1 200 ? -0.375 5.224 -6.155 1.00 92.75 200 LEU A C 1
ATOM 1717 O O . LEU A 1 200 ? 0.432 5.917 -5.515 1.00 92.75 200 LEU A O 1
ATOM 1721 N N . PRO A 1 201 ? -1.630 5.658 -6.368 1.00 88.38 201 PRO A N 1
ATOM 1722 C CA . PRO A 1 201 ? -2.111 6.945 -5.894 1.00 88.38 201 PRO A CA 1
ATOM 1723 C C . PRO A 1 201 ? -2.239 6.994 -4.366 1.00 88.38 201 PRO A C 1
ATOM 1725 O O . PRO A 1 201 ? -2.211 5.989 -3.663 1.00 88.38 201 PRO A O 1
ATOM 1728 N N . SER A 1 202 ? -2.419 8.202 -3.826 1.00 87.56 202 SER A N 1
ATOM 1729 C CA . SER A 1 202 ? -2.721 8.358 -2.403 1.00 87.56 202 SER A CA 1
ATOM 1730 C C . SER A 1 202 ? -4.132 7.873 -2.063 1.00 87.56 202 SER A C 1
ATOM 1732 O O . SER A 1 202 ? -5.049 8.032 -2.869 1.00 87.56 202 SER A O 1
ATOM 1734 N N . LEU A 1 203 ? -4.342 7.401 -0.826 1.00 86.81 203 LEU A N 1
ATOM 1735 C CA . LEU A 1 203 ? -5.676 7.032 -0.325 1.00 86.81 203 LEU A CA 1
ATOM 1736 C C . LEU A 1 203 ? -6.717 8.140 -0.518 1.00 86.81 203 LEU A C 1
ATOM 1738 O O . LEU A 1 203 ? -7.849 7.869 -0.898 1.00 86.81 203 LEU A O 1
ATOM 1742 N N . ASN A 1 204 ? -6.331 9.405 -0.306 1.00 85.31 204 ASN A N 1
ATOM 1743 C CA . ASN A 1 204 ? -7.242 10.535 -0.505 1.00 85.31 204 ASN A CA 1
ATOM 1744 C C . ASN A 1 204 ? -7.726 10.638 -1.953 1.00 85.31 204 ASN A C 1
ATOM 1746 O O . ASN A 1 204 ? -8.878 10.997 -2.192 1.00 85.31 204 ASN A O 1
ATOM 1750 N N . ARG A 1 205 ? -6.823 10.385 -2.908 1.00 84.81 205 ARG A N 1
ATOM 1751 C CA . ARG A 1 205 ? -7.134 10.417 -4.332 1.00 84.81 205 ARG A CA 1
ATOM 1752 C C . ARG A 1 205 ? -8.018 9.235 -4.699 1.00 84.81 205 ARG A C 1
ATOM 1754 O O . ARG A 1 205 ? -9.036 9.445 -5.351 1.00 84.81 205 ARG A O 1
ATOM 1761 N N . ASP A 1 206 ? -7.635 8.042 -4.262 1.00 84.12 206 ASP A N 1
ATOM 1762 C CA . ASP A 1 206 ? -8.357 6.813 -4.573 1.00 84.12 206 ASP A CA 1
ATOM 1763 C C . ASP A 1 206 ? -9.784 6.864 -4.001 1.00 84.12 206 ASP A C 1
ATOM 1765 O O . ASP A 1 206 ? -10.758 6.764 -4.735 1.00 84.12 206 ASP A O 1
ATOM 1769 N N . LEU A 1 207 ? -9.952 7.235 -2.728 1.00 82.38 207 LEU A N 1
ATOM 1770 C CA . LEU A 1 207 ? -11.271 7.382 -2.093 1.00 82.38 207 LEU A CA 1
ATOM 1771 C C . LEU A 1 207 ? -12.018 8.685 -2.451 1.00 82.38 207 LEU A C 1
ATOM 1773 O O . LEU A 1 207 ? -13.169 8.858 -2.046 1.00 82.38 207 LEU A O 1
ATOM 1777 N N . ARG A 1 208 ? -11.400 9.620 -3.188 1.00 79.88 208 ARG A N 1
ATOM 1778 C CA . ARG A 1 208 ? -11.910 10.987 -3.455 1.00 79.88 208 ARG A CA 1
ATOM 1779 C C . ARG A 1 208 ? -12.334 11.757 -2.193 1.00 79.88 208 ARG A C 1
ATOM 1781 O O . ARG A 1 208 ? -13.320 12.493 -2.194 1.00 79.88 208 ARG A O 1
ATOM 1788 N N . THR A 1 209 ? -11.589 11.621 -1.101 1.00 78.38 209 THR A N 1
ATOM 1789 C CA . THR A 1 209 ? -11.845 12.367 0.144 1.00 78.38 209 THR A CA 1
ATOM 1790 C C . THR A 1 209 ? -11.155 13.729 0.141 1.00 78.38 209 THR A C 1
ATOM 1792 O O . THR A 1 209 ? -10.177 13.925 -0.577 1.00 78.38 209 THR A O 1
ATOM 1795 N N . GLN A 1 210 ? -11.599 14.660 0.990 1.00 67.75 210 GLN A N 1
ATOM 1796 C CA . GLN A 1 210 ? -10.937 15.960 1.166 1.00 67.75 210 GLN A CA 1
ATOM 1797 C C . GLN A 1 210 ? -9.437 15.823 1.510 1.00 67.75 210 GLN A C 1
ATOM 1799 O O . GLN A 1 210 ? -9.022 14.881 2.188 1.00 67.75 210 GLN A O 1
ATOM 1804 N N . GLY A 1 211 ? -8.630 16.781 1.043 1.00 72.69 211 GLY A N 1
ATOM 1805 C CA . GLY A 1 211 ? -7.168 16.791 1.164 1.00 72.69 211 GLY A CA 1
ATOM 1806 C C . GLY A 1 211 ? -6.472 16.846 -0.199 1.00 72.69 211 GLY A C 1
ATOM 1807 O O . GLY A 1 211 ? -7.107 17.095 -1.222 1.00 72.69 211 GLY A O 1
ATOM 1808 N N . TYR A 1 212 ? -5.154 16.615 -0.229 1.00 74.81 212 TYR A N 1
ATOM 1809 C CA . TYR A 1 212 ? -4.404 16.596 -1.487 1.00 74.81 212 TYR A CA 1
ATOM 1810 C C . TYR A 1 212 ? -4.786 15.373 -2.332 1.00 74.81 212 TYR A C 1
ATOM 1812 O O . TYR A 1 212 ? -4.437 14.238 -2.001 1.00 74.81 212 TYR A O 1
ATOM 1820 N N . GLN A 1 213 ? -5.499 15.633 -3.427 1.00 74.88 213 GLN A N 1
ATOM 1821 C CA . GLN A 1 213 ? -5.906 14.648 -4.434 1.00 74.88 213 GLN A CA 1
ATOM 1822 C C . GLN A 1 213 ? -5.036 14.719 -5.701 1.00 74.88 213 GLN A C 1
ATOM 1824 O O . GLN A 1 213 ? -5.349 14.073 -6.697 1.00 74.88 213 GLN A O 1
ATOM 1829 N N . GLY A 1 214 ? -3.976 15.533 -5.707 1.00 77.88 214 GLY A N 1
ATOM 1830 C CA . GLY A 1 214 ? -3.051 15.660 -6.834 1.00 77.88 214 GLY A CA 1
ATOM 1831 C C . GLY A 1 214 ? -2.063 14.494 -6.933 1.00 77.88 214 GLY A C 1
ATOM 1832 O O . GLY A 1 214 ? -2.065 13.577 -6.11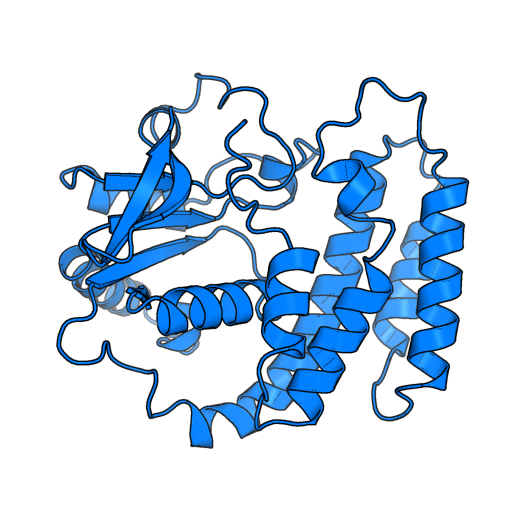2 1.00 77.88 214 GLY A O 1
ATOM 1833 N N . VAL A 1 215 ? -1.217 14.532 -7.959 1.00 83.81 215 VAL A N 1
ATOM 1834 C CA . VAL A 1 215 ? -0.036 13.664 -8.072 1.00 83.81 215 VAL A CA 1
ATOM 1835 C C . VAL A 1 215 ? 1.106 14.360 -7.347 1.00 83.81 215 VAL A C 1
ATOM 1837 O O . VAL A 1 215 ? 1.436 15.488 -7.712 1.00 83.81 215 VAL A O 1
ATOM 1840 N N . ARG A 1 216 ? 1.694 13.725 -6.322 1.00 87.00 216 ARG A N 1
ATOM 1841 C CA . ARG A 1 216 ? 2.791 14.344 -5.559 1.00 87.00 216 ARG A CA 1
ATOM 1842 C C . ARG A 1 216 ? 3.918 14.788 -6.508 1.00 87.00 216 ARG A C 1
ATOM 1844 O O . ARG A 1 216 ? 4.183 14.072 -7.470 1.00 87.00 216 ARG A O 1
ATOM 1851 N N . PRO A 1 217 ? 4.617 15.909 -6.236 1.00 88.69 217 PRO A N 1
ATOM 1852 C CA . PRO A 1 217 ? 5.652 16.427 -7.136 1.00 88.69 217 PRO A CA 1
ATOM 1853 C C . PRO A 1 217 ? 6.725 15.403 -7.523 1.00 88.69 217 PRO A C 1
ATOM 1855 O O . PRO A 1 217 ? 7.173 15.396 -8.664 1.00 88.69 217 PRO A O 1
ATOM 1858 N N . TRP A 1 218 ? 7.100 14.521 -6.591 1.00 88.25 218 TRP A N 1
ATOM 1859 C CA . TRP A 1 218 ? 8.052 13.443 -6.853 1.00 88.25 218 TRP A CA 1
ATOM 1860 C C . TRP A 1 218 ? 7.518 12.440 -7.883 1.00 88.25 218 TRP A C 1
ATOM 1862 O O . TRP A 1 218 ? 8.133 12.252 -8.926 1.00 88.25 218 TRP A O 1
ATOM 1872 N N . CYS A 1 219 ? 6.305 11.922 -7.672 1.00 91.12 219 CYS A N 1
ATOM 1873 C CA . CYS A 1 219 ? 5.638 11.042 -8.633 1.00 91.12 219 CYS A CA 1
ATOM 1874 C C . CYS A 1 219 ? 5.401 11.721 -9.987 1.00 91.12 219 CYS A C 1
ATOM 1876 O O . CYS A 1 219 ? 5.496 11.088 -11.030 1.00 91.12 219 CYS A O 1
ATOM 1878 N N . ALA A 1 220 ? 5.095 13.022 -9.995 1.00 90.38 220 ALA A N 1
ATOM 1879 C CA . ALA A 1 220 ? 4.925 13.773 -11.235 1.00 90.38 220 ALA A CA 1
ATOM 1880 C C . ALA A 1 220 ? 6.236 13.845 -12.035 1.00 90.38 220 ALA A C 1
ATOM 1882 O O . ALA A 1 220 ? 6.207 13.754 -13.261 1.00 90.38 220 ALA A O 1
ATOM 1883 N N . TRP A 1 221 ? 7.379 13.976 -11.352 1.00 92.12 221 TRP A N 1
ATOM 1884 C CA . TRP A 1 221 ? 8.697 13.913 -11.981 1.00 92.12 221 TRP A CA 1
ATOM 1885 C C . TRP A 1 221 ? 9.010 12.513 -12.528 1.00 92.12 221 TRP A C 1
ATOM 1887 O O . TRP A 1 221 ? 9.463 12.420 -13.667 1.00 92.12 221 TRP A O 1
ATOM 1897 N N . GLU A 1 222 ? 8.717 11.444 -11.782 1.00 92.62 222 GLU A N 1
ATOM 1898 C CA . GLU A 1 222 ? 8.904 10.048 -12.228 1.00 92.62 222 GLU A CA 1
ATOM 1899 C C . GLU A 1 222 ? 8.053 9.740 -13.469 1.00 92.62 222 GLU A C 1
ATOM 1901 O O . GLU A 1 222 ? 8.579 9.329 -14.503 1.00 92.62 222 GLU A O 1
ATOM 1906 N N . LEU A 1 223 ? 6.753 10.053 -13.412 1.00 91.19 223 LEU A N 1
ATOM 1907 C CA . LEU A 1 223 ? 5.823 9.920 -14.539 1.00 91.19 223 LEU A CA 1
ATOM 1908 C C . LEU A 1 223 ? 6.265 10.739 -15.758 1.00 91.19 223 LEU A C 1
ATOM 1910 O O . LEU A 1 223 ? 6.131 10.285 -16.894 1.00 91.19 223 LEU A O 1
ATOM 1914 N N . GLY A 1 224 ? 6.794 11.944 -15.530 1.00 89.56 224 GLY A N 1
ATOM 1915 C CA . GLY A 1 224 ? 7.340 12.797 -16.583 1.00 89.56 224 GLY A CA 1
ATOM 1916 C C . GLY A 1 224 ? 8.618 12.230 -17.206 1.00 89.56 224 GLY A C 1
ATOM 1917 O O . GLY A 1 224 ? 8.777 12.284 -18.423 1.00 89.56 224 GLY A O 1
ATOM 1918 N N . CYS A 1 225 ? 9.512 11.644 -16.407 1.00 89.38 225 CYS A N 1
ATOM 1919 C CA . CYS A 1 225 ? 10.725 10.990 -16.906 1.00 89.38 225 CYS A CA 1
ATOM 1920 C C . CYS A 1 225 ? 10.406 9.733 -17.718 1.00 89.38 225 CYS A C 1
ATOM 1922 O O . CYS A 1 225 ? 11.069 9.477 -18.720 1.00 89.38 225 CYS A O 1
ATOM 1924 N N . PHE A 1 226 ? 9.364 9.000 -17.324 1.00 89.12 226 PHE A N 1
ATOM 1925 C CA . PHE A 1 226 ? 8.893 7.802 -18.013 1.00 89.12 226 PHE A CA 1
ATOM 1926 C C . PHE A 1 226 ? 7.996 8.112 -19.230 1.00 89.12 226 PHE A C 1
ATOM 1928 O O . PHE A 1 226 ? 7.501 7.200 -19.883 1.00 89.12 226 PHE A O 1
ATOM 1935 N N . TYR A 1 227 ? 7.769 9.389 -19.571 1.00 74.62 227 TYR A N 1
ATOM 1936 C CA . TYR A 1 227 ? 6.793 9.801 -20.592 1.00 74.62 227 TYR A CA 1
ATOM 1937 C C . TYR A 1 227 ? 7.057 9.222 -21.993 1.00 74.62 227 TYR A C 1
ATOM 1939 O O . TYR A 1 227 ? 6.107 8.965 -22.729 1.00 74.62 227 TYR A O 1
ATOM 1947 N N . SER A 1 228 ? 8.323 9.006 -22.366 1.00 68.88 228 SER A N 1
ATOM 1948 C CA . SER A 1 228 ? 8.705 8.406 -23.655 1.00 68.88 228 SER A CA 1
ATOM 1949 C C . SER A 1 228 ? 8.484 6.889 -23.730 1.00 68.88 228 SER A C 1
ATOM 1951 O O . SER A 1 228 ? 8.525 6.332 -24.827 1.00 68.88 228 SER A O 1
ATOM 1953 N N . HIS A 1 229 ? 8.249 6.228 -22.593 1.00 67.12 229 HIS A N 1
ATOM 1954 C CA . HIS A 1 229 ? 7.972 4.797 -22.498 1.00 67.12 229 HIS A CA 1
ATOM 1955 C C . HIS A 1 229 ? 6.460 4.543 -22.507 1.00 67.12 229 HIS A C 1
ATOM 1957 O O . HIS A 1 229 ? 5.658 5.358 -22.040 1.00 67.12 229 HIS A O 1
ATOM 1963 N N . ARG A 1 230 ? 6.054 3.431 -23.129 1.00 67.62 230 ARG A N 1
ATOM 1964 C CA . ARG A 1 230 ? 4.673 3.268 -23.611 1.00 67.62 230 ARG A CA 1
ATOM 1965 C C . ARG A 1 230 ? 3.709 2.704 -22.577 1.00 67.62 230 ARG A C 1
ATOM 1967 O O . ARG A 1 230 ? 2.531 3.030 -22.641 1.00 67.62 230 ARG A O 1
ATOM 1974 N N . GLU A 1 231 ? 4.187 1.905 -21.632 1.00 91.06 231 GLU A N 1
ATOM 1975 C CA . GLU A 1 231 ? 3.306 1.128 -20.761 1.00 91.06 231 GLU A CA 1
ATOM 1976 C C . GLU A 1 231 ? 3.343 1.654 -19.332 1.00 91.06 231 GLU A C 1
ATOM 1978 O O . GLU A 1 231 ? 4.314 1.480 -18.591 1.00 91.06 231 GLU A O 1
ATOM 1983 N N . LYS A 1 232 ? 2.268 2.347 -18.964 1.00 92.56 232 LYS A N 1
ATOM 1984 C CA . LYS A 1 232 ? 2.110 2.955 -17.652 1.00 92.56 232 LYS A CA 1
ATOM 1985 C C . LYS A 1 232 ? 0.737 2.607 -17.110 1.00 92.56 232 LYS A C 1
ATOM 1987 O O . LYS A 1 232 ? -0.271 2.846 -17.776 1.00 92.56 232 LYS A O 1
ATOM 1992 N N . TYR A 1 233 ? 0.710 2.108 -15.886 1.00 92.81 233 TYR A N 1
ATOM 1993 C CA . TYR A 1 233 ? -0.497 1.610 -15.253 1.00 92.81 233 TYR A CA 1
ATOM 1994 C C . TYR A 1 233 ? -0.800 2.345 -13.954 1.00 92.81 233 TYR A C 1
ATOM 1996 O O . TYR A 1 233 ? 0.086 2.934 -13.339 1.00 92.81 233 TYR A O 1
ATOM 2004 N N . ILE A 1 234 ? -2.053 2.300 -13.514 1.00 90.88 234 ILE A N 1
ATOM 2005 C CA . ILE A 1 234 ? -2.498 2.805 -12.216 1.00 90.88 234 ILE A CA 1
ATOM 2006 C C . ILE A 1 234 ? -3.240 1.713 -11.442 1.00 90.88 234 ILE A C 1
ATOM 2008 O O . ILE A 1 234 ? -4.107 1.032 -11.993 1.00 90.88 234 ILE A O 1
ATOM 2012 N N . ILE A 1 235 ? -2.937 1.586 -10.148 1.00 89.44 235 ILE A N 1
ATOM 2013 C CA . ILE A 1 235 ? -3.772 0.832 -9.204 1.00 89.44 235 ILE A CA 1
ATOM 2014 C C . ILE A 1 235 ? -4.833 1.779 -8.645 1.00 89.44 235 ILE A C 1
ATOM 2016 O O . ILE A 1 235 ? -4.509 2.812 -8.062 1.00 89.44 235 ILE A O 1
ATOM 2020 N N . GLN A 1 236 ? -6.106 1.426 -8.805 1.00 82.94 236 GLN A N 1
ATOM 2021 C CA . GLN A 1 236 ? -7.227 2.112 -8.160 1.00 82.94 236 GLN A CA 1
ATOM 2022 C C . GLN A 1 236 ? -8.074 1.067 -7.447 1.00 82.94 236 GLN A C 1
ATOM 2024 O O . GLN A 1 236 ? -8.672 0.217 -8.103 1.00 82.94 236 GLN A O 1
ATOM 2029 N N . VAL A 1 237 ? -8.089 1.107 -6.118 1.00 81.31 237 VAL A N 1
ATOM 2030 C CA . VAL A 1 237 ? -8.717 0.063 -5.301 1.00 81.31 237 VAL A CA 1
ATOM 2031 C C . VAL A 1 237 ? -10.184 0.388 -5.039 1.00 81.31 237 VAL A C 1
ATOM 2033 O O . VAL A 1 237 ? -11.032 -0.497 -5.097 1.00 81.31 237 VAL A O 1
ATOM 2036 N N . TYR A 1 238 ? -10.494 1.658 -4.761 1.00 80.81 238 TYR A N 1
ATOM 2037 C CA . TYR A 1 238 ? -11.805 2.048 -4.218 1.00 80.81 238 TYR A CA 1
ATOM 2038 C C . TYR A 1 238 ? -12.670 2.879 -5.161 1.00 80.81 238 TYR A C 1
ATOM 2040 O O . TYR A 1 238 ? -13.823 3.182 -4.845 1.00 80.81 238 TYR A O 1
ATOM 2048 N N . ASN A 1 239 ? -12.118 3.351 -6.276 1.00 72.38 239 ASN A N 1
ATOM 2049 C CA . ASN A 1 239 ? -12.869 4.210 -7.177 1.00 72.38 239 ASN A CA 1
ATOM 2050 C C . ASN A 1 239 ? -12.593 3.890 -8.632 1.00 72.38 239 ASN A C 1
ATOM 2052 O O . ASN A 1 239 ? -11.605 4.330 -9.223 1.00 72.38 239 ASN A O 1
ATOM 2056 N N . GLU A 1 240 ? -13.530 3.144 -9.202 1.00 63.03 240 GLU A N 1
ATOM 2057 C CA . GLU A 1 240 ? -13.492 2.753 -10.602 1.00 63.03 240 GLU A CA 1
ATOM 2058 C C . GLU A 1 240 ? -14.141 3.777 -11.530 1.00 63.03 240 GLU A C 1
ATOM 2060 O O . GLU A 1 240 ? -13.983 3.665 -12.750 1.00 63.03 240 GLU A O 1
ATOM 2065 N N . ASP A 1 241 ? -14.872 4.760 -10.993 1.00 55.47 241 ASP A N 1
ATOM 2066 C CA . ASP A 1 241 ? -15.457 5.791 -11.833 1.00 55.47 241 ASP A CA 1
ATOM 2067 C C . ASP A 1 241 ? -14.305 6.566 -12.460 1.00 55.47 241 ASP A C 1
ATOM 2069 O O . ASP A 1 241 ? -13.495 7.176 -11.761 1.00 55.47 241 ASP A O 1
ATOM 2073 N N . ARG A 1 242 ? -14.232 6.455 -13.789 1.00 51.38 242 ARG A N 1
ATOM 2074 C CA . ARG A 1 242 ? -13.312 7.085 -14.743 1.00 51.38 242 ARG A CA 1
ATOM 2075 C C . ARG A 1 242 ? -12.392 8.131 -14.124 1.00 51.38 242 ARG A C 1
ATOM 2077 O O . ARG A 1 242 ? -12.870 9.113 -13.551 1.00 51.38 242 ARG A O 1
ATOM 2084 N N . VAL A 1 243 ? -11.083 7.941 -14.317 1.00 51.50 243 VAL A N 1
ATOM 2085 C CA . VAL A 1 243 ? -10.033 8.961 -14.179 1.00 51.50 243 VAL A CA 1
ATOM 2086 C C . VAL A 1 243 ? -10.591 10.279 -14.718 1.00 51.50 243 VAL A C 1
ATOM 2088 O O . VAL A 1 243 ? -10.680 10.473 -15.922 1.00 51.50 243 VAL A O 1
ATOM 2091 N N . ASN A 1 244 ? -11.115 11.143 -13.844 1.00 48.44 244 ASN A N 1
ATOM 2092 C CA . ASN A 1 244 ? -11.872 12.293 -14.322 1.00 48.44 244 ASN A CA 1
ATOM 2093 C C . ASN A 1 244 ? -10.861 13.236 -14.990 1.00 48.44 244 ASN A C 1
ATOM 2095 O O . ASN A 1 244 ? -9.893 13.677 -14.363 1.00 48.44 244 ASN A O 1
ATOM 2099 N N . ASN A 1 245 ? -11.075 13.438 -16.289 1.00 51.22 245 ASN A N 1
ATOM 2100 C CA . ASN A 1 245 ? -10.088 13.621 -17.360 1.00 51.22 245 ASN A CA 1
ATOM 2101 C C . ASN A 1 245 ? -9.360 14.980 -17.398 1.00 51.22 245 ASN A C 1
ATOM 2103 O O . ASN A 1 245 ? -8.944 15.433 -18.459 1.00 51.22 245 ASN A O 1
ATOM 2107 N N . ASN A 1 246 ? -9.163 15.642 -16.257 1.00 54.66 246 ASN A N 1
ATOM 2108 C CA . ASN A 1 246 ? -8.534 16.969 -16.226 1.00 54.66 246 ASN A CA 1
ATOM 2109 C C . ASN A 1 246 ? -7.054 16.939 -15.811 1.00 54.66 246 ASN A C 1
ATOM 2111 O O . ASN A 1 246 ? -6.401 17.980 -15.804 1.00 54.66 246 ASN A O 1
ATOM 2115 N N . ASN A 1 247 ? -6.507 15.770 -15.453 1.00 67.50 247 ASN A N 1
ATOM 2116 C CA . ASN A 1 247 ? -5.081 15.615 -15.166 1.00 67.50 247 ASN A CA 1
ATOM 2117 C C . ASN A 1 247 ? -4.397 14.834 -16.294 1.00 67.50 247 ASN A C 1
ATOM 2119 O O . ASN A 1 247 ? -4.485 13.607 -16.338 1.00 67.50 247 ASN A O 1
ATOM 2123 N N . LEU A 1 248 ? -3.687 15.565 -17.159 1.00 69.81 248 LEU A N 1
ATOM 2124 C CA . LEU A 1 248 ? -2.988 15.034 -18.335 1.00 69.81 248 LEU A CA 1
ATOM 2125 C C . LEU A 1 248 ? -1.972 13.927 -18.010 1.00 69.81 248 LEU A C 1
ATOM 2127 O O . LEU A 1 248 ? -1.735 13.053 -18.838 1.00 69.81 248 LEU A O 1
ATOM 2131 N N . LEU A 1 249 ? -1.372 13.939 -16.812 1.00 76.00 249 LEU A N 1
ATOM 2132 C CA . LEU A 1 249 ? -0.427 12.890 -16.415 1.00 76.00 249 LEU A CA 1
ATOM 2133 C C . LEU A 1 249 ? -1.141 11.545 -16.255 1.00 76.00 249 LEU A C 1
ATOM 2135 O O . LEU A 1 249 ? -0.617 10.506 -16.644 1.00 76.00 249 LEU A O 1
ATOM 2139 N N . LEU A 1 250 ? -2.357 11.5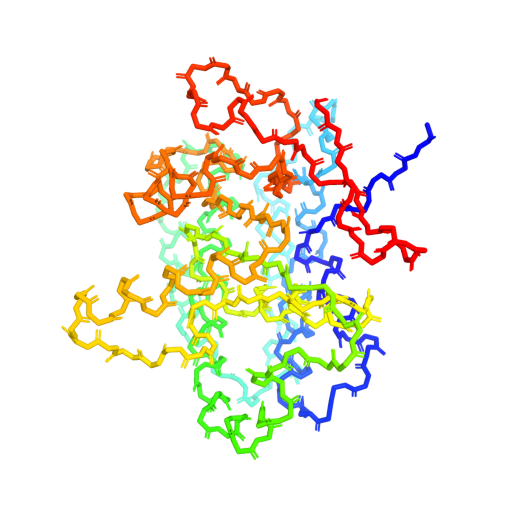70 -15.715 1.00 78.81 250 LEU A N 1
ATOM 2140 C CA . LEU A 1 250 ? -3.096 10.366 -15.342 1.00 78.81 250 LEU A CA 1
ATOM 2141 C C . LEU A 1 250 ? -4.016 9.865 -16.440 1.00 78.81 250 LEU A C 1
ATOM 2143 O O . LEU A 1 250 ? -4.281 8.674 -16.491 1.00 78.81 250 LEU A O 1
ATOM 2147 N N . SER A 1 251 ? -4.442 10.742 -17.349 1.00 75.88 251 SER A N 1
ATOM 2148 C CA . SER A 1 251 ? -5.120 10.325 -18.578 1.00 75.88 251 SER A CA 1
ATOM 2149 C C . SER A 1 251 ? -4.217 9.513 -19.511 1.00 75.88 251 SER A C 1
ATOM 2151 O O . SER A 1 251 ? -4.691 9.035 -20.529 1.00 75.88 251 SER A O 1
ATOM 2153 N N . SER A 1 252 ? -2.918 9.402 -19.208 1.00 80.12 252 SER A N 1
ATOM 2154 C CA . SER A 1 252 ? -1.961 8.571 -19.947 1.00 80.12 252 SER A CA 1
ATOM 2155 C C . SER A 1 252 ? -1.695 7.206 -19.299 1.00 80.12 252 SER A C 1
ATOM 2157 O O . SER A 1 252 ? -0.787 6.509 -19.747 1.00 80.12 252 SER A O 1
ATOM 2159 N N . LEU A 1 253 ? -2.422 6.866 -18.226 1.00 87.81 253 LEU A N 1
ATOM 2160 C CA . LEU A 1 253 ? -2.268 5.620 -17.477 1.00 87.81 253 LEU A CA 1
ATOM 2161 C C . LEU A 1 253 ? -3.458 4.695 -17.728 1.00 87.81 253 LEU A C 1
ATOM 2163 O O . LEU A 1 253 ? -4.605 5.113 -17.567 1.00 87.81 253 LEU A O 1
ATOM 2167 N N . GLU A 1 254 ? -3.179 3.434 -18.034 1.00 89.12 254 GLU A N 1
ATOM 2168 C CA . GLU A 1 254 ? -4.193 2.380 -18.068 1.00 89.12 254 GLU A CA 1
ATOM 2169 C C . GLU A 1 254 ? -4.442 1.840 -16.657 1.00 89.12 254 GLU A C 1
ATOM 2171 O O . GLU A 1 254 ? -3.534 1.761 -15.831 1.00 89.12 254 GLU A O 1
ATOM 2176 N N . ARG A 1 255 ? -5.665 1.432 -16.328 1.00 87.81 255 ARG A N 1
ATOM 2177 C CA . ARG A 1 255 ? -5.904 0.724 -15.068 1.00 87.81 255 ARG A CA 1
ATOM 2178 C C . ARG A 1 255 ? -5.268 -0.655 -15.145 1.00 87.81 255 ARG A C 1
ATOM 2180 O O . ARG A 1 255 ? -5.565 -1.388 -16.079 1.00 87.81 255 ARG A O 1
ATOM 2187 N N . MET A 1 256 ? -4.469 -1.031 -14.150 1.00 90.62 256 MET A N 1
ATOM 2188 C CA . MET A 1 256 ? -3.989 -2.407 -14.022 1.00 90.62 256 MET A CA 1
ATOM 2189 C C . MET A 1 256 ? -5.174 -3.355 -13.799 1.00 90.62 256 MET A C 1
ATOM 2191 O O . MET A 1 256 ? -5.976 -3.128 -12.894 1.00 90.62 256 MET A O 1
ATOM 2195 N N . ILE A 1 257 ? -5.260 -4.416 -14.601 1.00 88.50 257 ILE A N 1
ATOM 2196 C CA . ILE A 1 257 ? -6.280 -5.467 -14.445 1.00 88.50 257 ILE A CA 1
ATOM 2197 C C . ILE A 1 257 ? -5.687 -6.826 -14.061 1.00 88.50 257 ILE A C 1
ATOM 2199 O O . ILE A 1 257 ? -6.432 -7.707 -13.643 1.00 88.50 257 ILE A O 1
ATOM 2203 N N . GLY A 1 258 ? -4.367 -6.992 -14.187 1.00 89.56 258 GLY A N 1
ATOM 2204 C CA . GLY A 1 258 ? -3.672 -8.223 -13.830 1.00 89.56 258 GLY A CA 1
ATOM 2205 C C . GLY A 1 258 ? -2.228 -8.258 -14.326 1.00 89.56 258 GLY A C 1
ATOM 2206 O O . GLY A 1 258 ? -1.684 -7.250 -14.790 1.00 89.56 258 GLY A O 1
ATOM 2207 N N . ILE A 1 259 ? -1.628 -9.440 -14.223 1.00 91.88 259 ILE A N 1
ATOM 2208 C CA . ILE A 1 259 ? -0.303 -9.772 -14.745 1.00 91.88 259 ILE A CA 1
ATOM 2209 C C . ILE A 1 259 ? -0.482 -10.862 -15.803 1.00 91.88 259 ILE A C 1
ATOM 2211 O O . ILE A 1 259 ? -1.167 -11.852 -15.562 1.00 91.88 259 ILE A O 1
ATOM 2215 N N . ASP A 1 260 ? 0.128 -10.681 -16.970 1.00 90.62 260 ASP A N 1
ATOM 2216 C CA . ASP A 1 260 ? 0.251 -11.730 -17.977 1.00 90.62 260 ASP A CA 1
ATOM 2217 C C . ASP A 1 260 ? 1.530 -12.533 -17.717 1.00 90.62 260 ASP A C 1
ATOM 2219 O O . ASP A 1 260 ? 2.644 -12.085 -18.004 1.00 90.62 260 ASP A O 1
ATOM 2223 N N . GLU A 1 261 ? 1.357 -13.736 -17.169 1.00 85.00 261 GLU A N 1
ATOM 2224 C CA . GLU A 1 261 ? 2.446 -14.667 -16.857 1.00 85.00 261 GLU A CA 1
ATOM 2225 C C . GLU A 1 261 ? 3.229 -15.110 -18.103 1.00 85.00 261 GLU A C 1
ATOM 2227 O O . GLU A 1 261 ? 4.405 -15.455 -18.006 1.00 85.00 261 GLU A O 1
ATOM 2232 N N . SER A 1 262 ? 2.612 -15.095 -19.291 1.00 86.06 262 SER A N 1
ATOM 2233 C CA . SER A 1 262 ? 3.277 -15.543 -20.520 1.00 86.06 262 SER A CA 1
ATOM 2234 C C . SER A 1 262 ? 4.295 -14.528 -21.037 1.00 86.06 262 SER A C 1
ATOM 2236 O O . SER A 1 262 ? 5.320 -14.909 -21.609 1.00 86.06 262 SER A O 1
ATOM 2238 N N . SER A 1 263 ? 4.032 -13.239 -20.811 1.00 87.12 263 SER A N 1
ATOM 2239 C CA . SER A 1 263 ? 4.901 -12.141 -21.229 1.00 87.12 263 SER A CA 1
ATOM 2240 C C . SER A 1 263 ? 5.702 -11.524 -20.082 1.00 87.12 263 SER A C 1
ATOM 2242 O O . SER A 1 263 ? 6.607 -10.734 -20.350 1.00 87.12 263 SER A O 1
ATOM 2244 N N . ASN A 1 264 ? 5.427 -11.903 -18.826 1.00 90.19 264 ASN A N 1
ATOM 2245 C CA . ASN A 1 264 ? 5.946 -11.248 -17.623 1.00 90.19 264 ASN A CA 1
ATOM 2246 C C . ASN A 1 264 ? 5.711 -9.733 -17.693 1.00 90.19 264 ASN A C 1
ATOM 2248 O O . ASN A 1 264 ? 6.664 -8.946 -17.662 1.00 90.19 264 ASN A O 1
ATOM 2252 N N . ARG A 1 265 ? 4.450 -9.315 -17.854 1.00 92.94 265 ARG A N 1
ATOM 2253 C CA . ARG A 1 265 ? 4.062 -7.897 -17.940 1.00 92.94 265 ARG A CA 1
ATOM 2254 C C . ARG A 1 265 ? 2.774 -7.622 -17.175 1.00 92.94 265 ARG A C 1
ATOM 2256 O O . ARG A 1 265 ? 1.896 -8.474 -17.086 1.00 92.94 265 ARG A O 1
ATOM 2263 N N . ILE A 1 266 ? 2.627 -6.400 -16.670 1.00 93.69 266 ILE A N 1
ATOM 2264 C CA . ILE A 1 266 ? 1.317 -5.864 -16.294 1.00 93.69 266 ILE A CA 1
ATOM 2265 C C . ILE A 1 266 ? 0.471 -5.725 -17.557 1.00 93.69 266 ILE A C 1
ATOM 2267 O O . ILE A 1 266 ? 0.967 -5.258 -18.586 1.00 93.69 266 ILE A O 1
ATOM 2271 N N . ILE A 1 267 ? -0.808 -6.061 -17.433 1.00 91.88 267 ILE A N 1
ATOM 2272 C CA . ILE A 1 267 ? -1.839 -5.763 -18.422 1.00 91.88 267 ILE A CA 1
ATOM 2273 C C . ILE A 1 267 ? -2.841 -4.761 -17.855 1.00 91.88 267 ILE A C 1
ATOM 2275 O O . ILE A 1 267 ? -3.142 -4.749 -16.652 1.00 91.88 267 ILE A O 1
ATOM 2279 N N . GLY A 1 268 ? -3.364 -3.912 -18.735 1.00 86.75 268 GLY A N 1
ATOM 2280 C CA . GLY A 1 268 ? -4.259 -2.839 -18.349 1.00 86.75 268 GLY A CA 1
ATOM 2281 C C . GLY A 1 268 ? -5.475 -2.672 -19.240 1.00 86.75 268 GLY A C 1
ATOM 2282 O O . GLY A 1 268 ? -5.666 -3.353 -20.248 1.00 86.75 268 GLY A O 1
ATOM 2283 N N . ARG A 1 269 ? -6.345 -1.769 -18.795 1.00 83.75 269 ARG A N 1
ATOM 2284 C CA . ARG A 1 269 ? -7.557 -1.353 -19.491 1.00 83.75 269 ARG A CA 1
ATOM 2285 C C . ARG A 1 269 ? -7.789 0.141 -19.279 1.00 83.75 269 ARG A C 1
ATOM 2287 O O . ARG A 1 269 ? -7.627 0.640 -18.167 1.00 83.75 269 ARG A O 1
ATOM 2294 N N . TRP A 1 270 ? -8.198 0.832 -20.339 1.00 75.19 270 TRP A N 1
ATOM 2295 C CA . TRP A 1 270 ? -8.627 2.235 -20.303 1.00 75.19 270 TRP A CA 1
ATOM 2296 C C . TRP A 1 270 ? -9.945 2.443 -19.546 1.00 75.19 270 TRP A C 1
ATOM 2298 O O . TRP A 1 270 ? -10.869 1.608 -19.708 1.00 75.19 270 TRP A O 1
#

Secondary structure (DSSP, 8-state):
--------HHHHHHHHHHS--S-HHHHHHHHHHHHHHTTTTHHHHS--TTS----HHHHHHHHHHHHHHHHHH-TTS--HHHHHHHHHHHHS-----HHHHHHHHHHHHHHHHHHHHHHHHHHHTTTGGGGSSPPTTPEEEEEEESS--HHHHHHHHHHHHHTTEEEE-HHHH----S-HHHHHHHHHHHHHT-SEEEEE--HHHHTT-SS--S--HHHHHHHHHTTTSS-EEE--SS--S---TT-TTGGG-EEEEEEETTTTEEEEE-

Radius of gyration: 18.79 Å; chains: 1; bounding box: 51×36×47 Å

Sequence (270 aa):
MDDAEKMTRLFLFDFMNRRNVNNETLAKLYQINYQLLVGIEEVFSDNLFIYPKYEDSEIIFTFEKSLTKVKEEYKDFDFSNLEKNYSKMRGEEIKISNKYFFNKLLKIIISWSNIQFNKLQININDGLSETNEPKRGMTQIFLSYSYDDYLYTYALFQYFYSNNLYLYMDWMHNNKINDGRYLKSLLRTELDNSEQLLFLPSLNRDLRTQGYQGVRPWCAWELGCFYSHREKYIIQVYNEDRVNNNNLLLSSLERMIGIDESSNRIIGRW

pLDDT: mean 83.1, std 14.73, range [34.97, 98.25]

Organism: NCBI:txid1255619